Protein AF-A0A9C9Q2V9-F1 (afdb_monomer)

Radius of gyration: 27.36 Å; Cα contacts (8 Å, |Δi|>4): 167; chains: 1; bounding box: 51×32×77 Å

Structure (mmCIF, N/CA/C/O backbone):
data_AF-A0A9C9Q2V9-F1
#
_entry.id   AF-A0A9C9Q2V9-F1
#
loop_
_atom_site.group_PDB
_atom_site.id
_atom_site.type_symbol
_atom_site.label_atom_id
_atom_site.label_alt_id
_atom_site.label_comp_id
_atom_site.label_asym_id
_atom_site.label_entity_id
_atom_site.label_seq_id
_atom_site.pdbx_PDB_ins_code
_atom_site.Cartn_x
_atom_site.Cartn_y
_atom_site.Cartn_z
_atom_site.occupancy
_atom_site.B_iso_or_equiv
_atom_site.auth_seq_id
_atom_site.auth_comp_id
_atom_site.auth_asym_id
_atom_site.auth_atom_id
_atom_site.pdbx_PDB_model_num
ATOM 1 N N . MET A 1 1 ? -14.008 -2.425 -26.536 1.00 43.47 1 MET A N 1
ATOM 2 C CA . MET A 1 1 ? -13.220 -3.649 -26.794 1.00 43.47 1 MET A CA 1
ATOM 3 C C 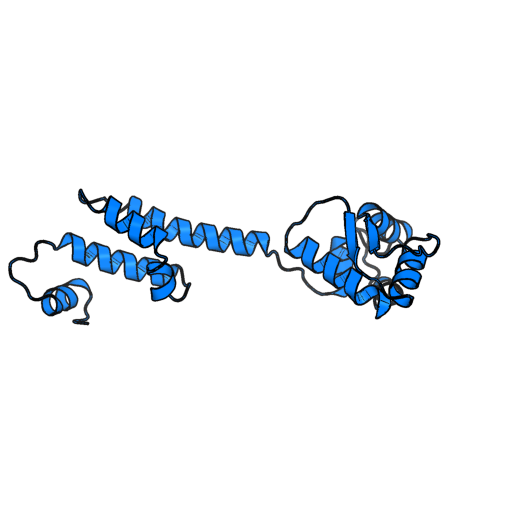. MET A 1 1 ? -12.221 -3.802 -25.661 1.00 43.47 1 MET A C 1
ATOM 5 O O . MET A 1 1 ? -11.321 -2.981 -25.556 1.00 43.47 1 MET A O 1
ATOM 9 N N . THR A 1 2 ? -12.421 -4.764 -24.763 1.00 52.59 2 THR A N 1
ATOM 10 C CA . THR A 1 2 ? -11.506 -5.013 -23.638 1.00 52.59 2 THR A CA 1
ATOM 11 C C . THR A 1 2 ? -10.251 -5.684 -24.186 1.00 52.59 2 THR A C 1
ATOM 13 O O . THR A 1 2 ? -10.340 -6.775 -24.745 1.00 52.59 2 THR A O 1
ATOM 16 N N . ARG A 1 3 ? -9.096 -5.016 -24.109 1.00 67.00 3 ARG A N 1
ATOM 17 C CA . ARG A 1 3 ? -7.819 -5.583 -24.570 1.00 67.00 3 ARG A CA 1
ATOM 18 C C . ARG A 1 3 ? -7.512 -6.833 -23.732 1.00 67.00 3 ARG A C 1
ATOM 20 O O . ARG A 1 3 ? -7.553 -6.765 -22.507 1.00 67.00 3 ARG A O 1
ATOM 27 N N . ALA A 1 4 ? -7.260 -7.973 -24.374 1.00 79.88 4 ALA A N 1
ATOM 28 C CA . ALA A 1 4 ? -6.899 -9.202 -23.669 1.00 79.88 4 ALA A CA 1
ATOM 29 C C . ALA A 1 4 ? -5.478 -9.091 -23.084 1.00 79.88 4 ALA A C 1
ATOM 31 O O . ALA A 1 4 ? -4.630 -8.399 -23.643 1.00 79.88 4 ALA A O 1
ATOM 32 N N . ILE A 1 5 ? -5.224 -9.754 -21.953 1.00 88.62 5 ILE A N 1
ATOM 33 C CA . ILE A 1 5 ? -3.915 -9.751 -21.283 1.00 88.62 5 ILE A CA 1
ATOM 34 C C . ILE A 1 5 ? -3.042 -10.865 -21.875 1.00 88.62 5 ILE A C 1
ATOM 36 O O . ILE A 1 5 ? -3.409 -12.038 -21.801 1.00 88.62 5 ILE A O 1
ATOM 40 N N . ASP A 1 6 ? -1.858 -10.525 -22.390 1.00 91.19 6 ASP A N 1
ATOM 41 C CA . ASP A 1 6 ? -0.847 -11.498 -22.827 1.00 91.19 6 ASP A CA 1
ATOM 42 C C . ASP A 1 6 ? 0.113 -11.823 -21.670 1.00 91.19 6 ASP A C 1
ATOM 44 O O . ASP A 1 6 ? 1.228 -11.299 -21.552 1.00 91.19 6 ASP A O 1
ATOM 48 N N . HIS A 1 7 ? -0.347 -12.698 -20.770 1.00 90.00 7 HIS A N 1
ATOM 49 C CA . HIS A 1 7 ? 0.398 -13.071 -19.562 1.00 90.00 7 HIS A CA 1
ATOM 50 C C . HIS A 1 7 ? 1.756 -13.710 -19.857 1.00 90.00 7 HIS A C 1
ATOM 52 O O . HIS A 1 7 ? 2.741 -13.426 -19.170 1.00 90.00 7 HIS A O 1
ATOM 58 N N . ALA A 1 8 ? 1.833 -14.552 -20.889 1.00 91.31 8 ALA A N 1
ATOM 59 C CA . ALA A 1 8 ? 3.061 -15.251 -21.250 1.00 91.31 8 ALA A CA 1
ATOM 60 C C . ALA A 1 8 ? 4.141 -14.260 -21.704 1.00 91.31 8 ALA A C 1
ATOM 62 O O . ALA A 1 8 ? 5.302 -14.346 -21.285 1.00 91.31 8 ALA A O 1
ATOM 63 N N . ARG A 1 9 ? 3.762 -13.271 -22.521 1.00 91.62 9 ARG A N 1
ATOM 64 C CA . ARG A 1 9 ? 4.685 -12.234 -22.980 1.00 91.62 9 ARG A CA 1
ATOM 65 C C . ARG A 1 9 ? 5.047 -11.253 -21.871 1.00 91.62 9 ARG A C 1
ATOM 67 O O . ARG A 1 9 ? 6.220 -10.882 -21.785 1.00 91.62 9 ARG A O 1
ATOM 74 N N . LEU A 1 10 ? 4.103 -10.902 -20.992 1.00 92.56 10 LEU A N 1
ATOM 75 C CA . LEU A 1 10 ? 4.384 -10.131 -19.777 1.00 92.56 10 LEU A CA 1
ATOM 76 C C . LEU A 1 10 ? 5.446 -10.822 -18.923 1.00 92.56 10 LEU A C 1
ATOM 78 O O . LEU A 1 10 ? 6.462 -10.204 -18.608 1.00 92.56 10 LEU A O 1
ATOM 82 N N . LYS A 1 11 ? 5.273 -12.113 -18.616 1.00 91.81 11 LYS A N 1
ATOM 83 C CA . LYS A 1 11 ? 6.274 -12.884 -17.868 1.00 91.81 11 LYS A CA 1
ATOM 84 C C . LYS A 1 11 ? 7.621 -12.885 -18.579 1.00 91.81 11 LYS A C 1
ATOM 86 O O . LYS A 1 11 ? 8.624 -12.522 -17.984 1.00 91.81 11 LYS A O 1
ATOM 91 N N . ARG A 1 12 ? 7.672 -13.168 -19.880 1.00 91.75 12 ARG A N 1
ATOM 92 C CA . ARG A 1 12 ? 8.945 -13.181 -20.623 1.00 91.75 12 ARG A CA 1
ATOM 93 C C . ARG A 1 12 ? 9.710 -11.847 -20.565 1.00 91.75 12 ARG A C 1
ATOM 95 O O . ARG A 1 12 ? 10.942 -11.836 -20.585 1.00 91.75 12 ARG A O 1
ATOM 102 N N . ILE A 1 13 ? 8.999 -10.719 -20.529 1.00 90.62 13 ILE A N 1
ATOM 103 C CA . ILE A 1 13 ? 9.608 -9.383 -20.481 1.00 90.62 13 ILE A CA 1
ATOM 104 C C . ILE A 1 13 ? 10.010 -9.012 -19.049 1.00 90.62 13 ILE A C 1
ATOM 106 O O . ILE A 1 13 ? 11.144 -8.573 -18.840 1.00 90.62 13 ILE A O 1
ATOM 110 N N . PHE A 1 14 ? 9.096 -9.191 -18.093 1.00 90.56 14 PHE A N 1
ATOM 111 C CA . PHE A 1 14 ? 9.181 -8.638 -16.741 1.00 90.56 14 PHE A CA 1
ATOM 112 C C . PHE A 1 14 ? 9.649 -9.634 -15.671 1.00 90.56 14 PHE A C 1
ATOM 114 O O . PHE A 1 14 ? 10.146 -9.198 -14.632 1.00 90.56 14 PHE A O 1
ATOM 121 N N . ASP A 1 15 ? 9.554 -10.944 -15.908 1.00 87.75 15 ASP A N 1
ATOM 122 C CA . ASP A 1 15 ? 9.979 -12.008 -14.983 1.00 87.75 15 ASP A CA 1
ATOM 123 C C . ASP A 1 15 ? 11.493 -12.248 -15.066 1.00 87.75 15 ASP A C 1
ATOM 125 O O . ASP A 1 15 ? 11.999 -13.331 -15.355 1.00 87.75 15 ASP A O 1
ATOM 129 N N . LYS A 1 16 ? 12.242 -11.160 -14.877 1.00 92.31 16 LYS A N 1
ATOM 130 C CA . LYS A 1 16 ? 13.702 -11.137 -14.841 1.00 92.31 16 LYS A CA 1
ATOM 131 C C . LYS A 1 16 ? 14.140 -10.660 -13.460 1.00 92.31 16 LYS A C 1
ATOM 133 O O . LYS A 1 16 ? 13.599 -9.656 -12.985 1.00 92.31 16 LYS A O 1
ATOM 138 N N . PRO A 1 17 ? 15.173 -11.262 -12.843 1.00 92.06 17 PRO A N 1
ATOM 139 C CA . PRO A 1 17 ? 15.686 -10.807 -11.547 1.00 92.06 17 PRO A CA 1
ATOM 140 C C . PRO A 1 17 ? 16.030 -9.309 -11.534 1.00 92.06 17 PRO A C 1
ATOM 142 O O . PRO A 1 17 ? 15.690 -8.593 -10.596 1.00 92.06 17 PRO A O 1
ATOM 145 N N . ALA A 1 18 ? 16.591 -8.808 -12.639 1.00 93.94 18 ALA A N 1
ATOM 146 C CA . ALA A 1 18 ? 16.940 -7.401 -12.834 1.00 93.94 18 ALA A CA 1
ATOM 147 C C . ALA A 1 18 ? 15.737 -6.428 -12.865 1.00 93.94 18 ALA A C 1
ATOM 149 O O . ALA A 1 18 ? 15.927 -5.221 -12.750 1.00 93.94 18 ALA A O 1
ATOM 150 N N . LEU A 1 19 ? 14.501 -6.915 -13.017 1.00 94.75 19 LEU A N 1
ATOM 151 C CA . LEU A 1 19 ? 13.277 -6.100 -12.974 1.00 94.75 19 LEU A CA 1
ATOM 152 C C . LEU A 1 19 ? 12.454 -6.335 -11.701 1.00 94.75 19 LEU A C 1
ATOM 154 O O . LEU A 1 19 ? 11.461 -5.641 -11.472 1.00 94.75 19 LEU A O 1
ATOM 158 N N . ALA A 1 20 ? 12.878 -7.251 -10.825 1.00 93.69 20 ALA A N 1
ATOM 159 C CA . ALA A 1 20 ? 12.122 -7.613 -9.632 1.00 93.69 20 ALA A CA 1
ATOM 160 C C . ALA A 1 20 ? 11.867 -6.405 -8.716 1.00 93.69 20 ALA A C 1
ATOM 162 O O . ALA A 1 20 ? 10.721 -6.165 -8.335 1.00 93.69 20 ALA A O 1
ATOM 163 N N . ARG A 1 21 ? 12.898 -5.589 -8.441 1.00 94.75 21 ARG A N 1
ATOM 164 C CA . ARG A 1 21 ? 12.772 -4.368 -7.618 1.00 94.75 21 ARG A CA 1
ATOM 165 C C . ARG A 1 21 ? 11.876 -3.307 -8.249 1.00 94.75 21 ARG A C 1
ATOM 167 O O . ARG A 1 21 ? 11.196 -2.590 -7.515 1.00 94.75 21 ARG A O 1
ATOM 174 N N . LEU A 1 22 ? 11.862 -3.204 -9.578 1.00 94.25 22 LEU A N 1
ATOM 175 C CA . LEU A 1 22 ? 10.955 -2.308 -10.297 1.00 94.25 22 LEU A CA 1
ATOM 176 C C . LEU A 1 22 ? 9.503 -2.742 -10.071 1.00 94.25 22 LEU A C 1
ATOM 178 O O . LEU A 1 22 ? 8.684 -1.923 -9.662 1.00 94.25 22 LEU A O 1
ATOM 182 N N . LEU A 1 23 ? 9.207 -4.033 -10.241 1.00 94.44 23 LEU A N 1
ATOM 183 C CA . LEU A 1 23 ? 7.869 -4.578 -10.005 1.00 94.44 23 LEU A CA 1
ATOM 184 C C . LEU A 1 23 ? 7.437 -4.436 -8.540 1.00 94.44 23 LEU A C 1
ATOM 186 O O . LEU A 1 23 ? 6.311 -4.031 -8.283 1.00 94.44 23 LEU A O 1
ATOM 190 N N . THR A 1 24 ? 8.324 -4.695 -7.575 1.00 93.12 24 THR A N 1
ATOM 191 C CA . THR A 1 24 ? 8.021 -4.504 -6.144 1.00 93.12 24 THR A CA 1
ATOM 192 C C . THR A 1 24 ? 7.697 -3.045 -5.822 1.00 93.12 24 THR A C 1
ATOM 194 O O . THR A 1 24 ? 6.776 -2.768 -5.053 1.00 93.12 24 THR A O 1
ATOM 197 N N . ARG A 1 25 ? 8.424 -2.091 -6.420 1.00 93.62 25 ARG A N 1
ATOM 198 C CA . ARG A 1 25 ? 8.153 -0.654 -6.266 1.00 93.62 25 ARG A CA 1
ATOM 199 C C . ARG A 1 25 ? 6.802 -0.273 -6.866 1.00 93.62 25 ARG A C 1
ATOM 201 O O . ARG A 1 25 ? 6.074 0.470 -6.218 1.00 93.62 25 ARG A O 1
ATOM 208 N N . LEU A 1 26 ? 6.466 -0.784 -8.053 1.00 93.25 26 LEU A N 1
ATOM 209 C CA . LEU A 1 26 ? 5.163 -0.559 -8.690 1.00 93.25 26 LEU A CA 1
ATOM 210 C C . LEU A 1 26 ? 4.018 -1.144 -7.862 1.00 93.25 26 LEU A C 1
ATOM 212 O O . LEU A 1 26 ? 3.058 -0.436 -7.586 1.00 93.25 26 LEU A O 1
ATOM 216 N N . GLN A 1 27 ? 4.153 -2.389 -7.400 1.00 92.06 27 GLN A N 1
ATOM 217 C CA . GLN A 1 27 ? 3.195 -3.021 -6.495 1.00 92.06 27 GLN A CA 1
ATOM 218 C C . GLN A 1 27 ? 2.976 -2.16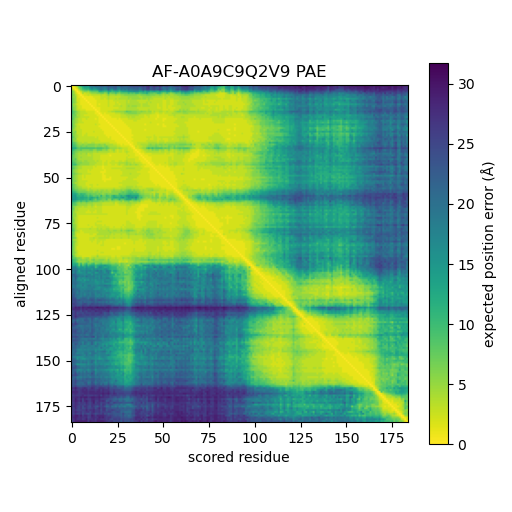0 -5.249 1.00 92.06 27 GLN A C 1
ATOM 220 O O . GLN A 1 27 ? 1.864 -1.713 -5.005 1.00 92.06 27 GLN A O 1
ATOM 225 N N . THR A 1 28 ? 4.048 -1.833 -4.521 1.00 90.56 28 THR A N 1
ATOM 226 C CA . THR A 1 28 ? 3.965 -1.011 -3.301 1.00 90.56 28 THR A CA 1
ATOM 227 C C . THR A 1 28 ? 3.307 0.341 -3.574 1.00 90.56 28 THR A C 1
ATOM 229 O O . THR A 1 28 ? 2.582 0.875 -2.739 1.00 90.56 28 THR A O 1
ATOM 232 N N . ARG A 1 29 ? 3.584 0.929 -4.739 1.00 91.12 29 ARG A N 1
ATOM 233 C CA . ARG A 1 29 ? 3.027 2.211 -5.154 1.00 91.12 29 ARG A CA 1
ATOM 234 C C . ARG A 1 29 ? 1.515 2.119 -5.362 1.00 91.12 29 ARG A C 1
ATOM 236 O O . ARG A 1 29 ? 0.802 2.952 -4.810 1.00 91.12 29 ARG A O 1
ATOM 243 N N . PHE A 1 30 ? 1.046 1.123 -6.112 1.00 89.69 30 PHE A N 1
ATOM 244 C CA . PHE A 1 30 ? -0.382 0.900 -6.335 1.00 89.69 30 PHE A CA 1
ATOM 245 C C . PHE A 1 30 ? -1.107 0.518 -5.047 1.00 89.69 30 PHE A C 1
ATOM 247 O O . PHE A 1 30 ? -2.183 1.041 -4.779 1.00 89.69 30 PHE A O 1
ATOM 254 N N . GLU A 1 31 ? -0.494 -0.332 -4.222 1.00 88.25 31 GLU A N 1
ATOM 255 C CA . GLU A 1 31 ? -1.073 -0.750 -2.947 1.00 88.25 31 GLU A CA 1
ATOM 256 C C . GLU A 1 31 ? -1.255 0.425 -1.981 1.00 88.25 31 GLU A C 1
ATOM 258 O O . GLU A 1 31 ? -2.228 0.482 -1.233 1.00 88.25 31 GLU A O 1
ATOM 263 N N . ARG A 1 32 ? -0.335 1.395 -2.016 1.00 85.62 32 ARG A N 1
ATOM 264 C CA . ARG A 1 32 ? -0.389 2.617 -1.201 1.00 85.62 32 ARG A CA 1
ATOM 265 C C . ARG A 1 32 ? -1.195 3.759 -1.829 1.00 85.62 32 ARG A C 1
ATOM 267 O O . ARG A 1 32 ? -1.273 4.808 -1.199 1.00 85.62 32 ARG A O 1
ATOM 274 N N . GLY A 1 33 ? -1.732 3.597 -3.040 1.00 84.88 33 GLY A N 1
ATOM 275 C CA . GLY A 1 33 ? -2.443 4.668 -3.751 1.00 84.88 33 GLY A CA 1
ATOM 276 C C . GLY A 1 33 ? -1.570 5.895 -4.041 1.00 84.88 33 GLY A C 1
ATOM 277 O O . GLY A 1 33 ? -2.018 7.028 -3.916 1.00 84.88 33 GLY A O 1
ATOM 278 N N . ILE A 1 34 ? -0.281 5.698 -4.335 1.00 85.56 34 ILE A N 1
ATOM 279 C CA . ILE A 1 34 ? 0.616 6.812 -4.665 1.00 85.56 34 ILE A CA 1
ATOM 280 C C . ILE A 1 34 ? 0.425 7.168 -6.143 1.00 85.56 34 ILE A C 1
ATOM 282 O O . ILE A 1 34 ? 0.769 6.357 -7.000 1.00 85.56 34 ILE A O 1
ATOM 286 N N . ASP A 1 35 ? 0.014 8.407 -6.431 1.00 83.19 35 ASP A N 1
ATOM 287 C CA . ASP A 1 35 ? -0.333 8.864 -7.792 1.00 83.19 35 ASP A CA 1
ATOM 288 C C . ASP A 1 35 ? 0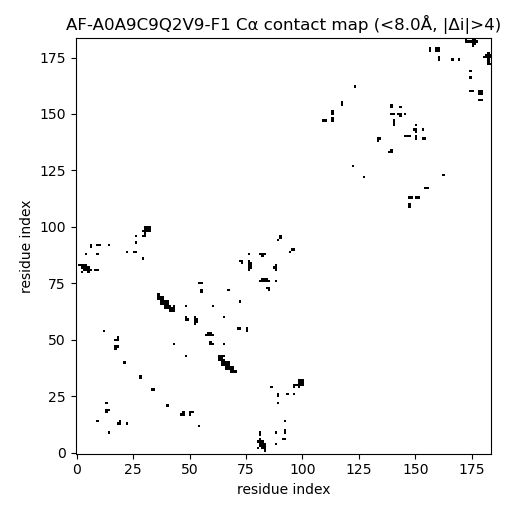.720 9.762 -8.478 1.00 83.19 35 ASP A C 1
ATOM 290 O O . ASP A 1 35 ? 0.539 10.215 -9.602 1.00 83.19 35 ASP A O 1
ATOM 294 N N . GLY A 1 36 ? 1.903 9.970 -7.884 1.00 88.75 36 GLY A N 1
ATOM 295 C CA . GLY A 1 36 ? 2.937 10.841 -8.480 1.00 88.75 36 GLY A CA 1
ATOM 296 C C . GLY A 1 36 ? 3.488 10.345 -9.838 1.00 88.75 36 GLY A C 1
ATOM 297 O O . GLY A 1 36 ? 3.777 9.165 -9.962 1.00 88.75 36 GLY A O 1
ATOM 298 N N . PRO A 1 37 ? 3.771 11.188 -10.842 1.00 92.19 37 PRO A N 1
ATOM 299 C CA . PRO A 1 37 ? 3.995 10.768 -12.243 1.00 92.19 37 PRO A CA 1
ATOM 300 C C . PRO A 1 37 ? 5.252 9.913 -12.502 1.00 92.19 37 PRO A C 1
ATOM 302 O O . PRO A 1 37 ? 5.472 9.415 -13.605 1.00 92.19 37 PRO A O 1
ATOM 305 N N . SER A 1 38 ? 6.124 9.754 -11.508 1.00 93.75 38 SER A N 1
ATOM 306 C CA . SER A 1 38 ? 7.373 9.003 -11.623 1.00 93.75 38 SER A CA 1
ATOM 307 C C . SER A 1 38 ? 7.826 8.488 -10.263 1.00 93.75 38 SER A C 1
ATOM 309 O O . SER A 1 38 ? 7.431 9.031 -9.230 1.00 93.75 38 SER A O 1
ATOM 311 N N . PHE A 1 39 ? 8.722 7.508 -10.256 1.00 93.75 39 PHE A N 1
ATOM 312 C CA . PHE A 1 39 ? 9.446 7.093 -9.058 1.00 93.75 39 PHE A CA 1
ATOM 313 C C . PHE A 1 39 ? 10.934 6.923 -9.354 1.00 93.75 39 PHE A C 1
ATOM 315 O O . PHE A 1 39 ? 11.354 6.757 -10.499 1.00 93.75 39 PHE A O 1
ATOM 322 N N . THR A 1 40 ? 11.740 6.969 -8.298 1.00 93.75 40 THR A N 1
ATOM 323 C CA . THR A 1 40 ? 13.193 6.835 -8.397 1.00 93.7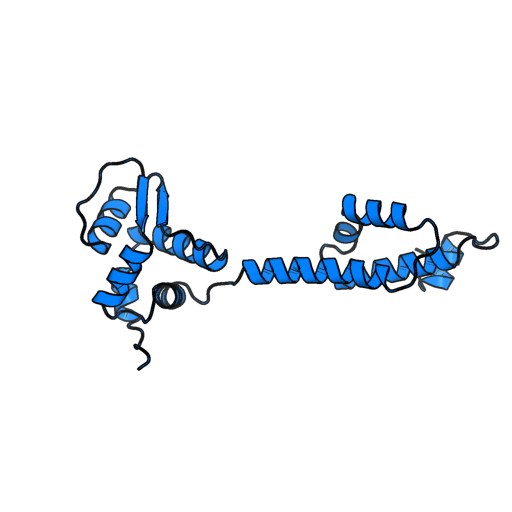5 40 THR A CA 1
ATOM 324 C C . THR A 1 40 ? 13.635 5.497 -7.824 1.00 93.75 40 THR A C 1
ATOM 326 O O . THR A 1 40 ? 13.264 5.135 -6.704 1.00 93.75 40 THR A O 1
ATOM 329 N N . LEU A 1 41 ? 14.463 4.778 -8.579 1.00 94.31 41 LEU A N 1
ATOM 330 C CA . LEU A 1 41 ? 15.185 3.599 -8.125 1.00 94.31 41 LEU A CA 1
ATOM 331 C C . LEU A 1 41 ? 16.605 4.016 -7.694 1.00 94.31 41 LEU A C 1
ATOM 333 O O . LEU A 1 41 ? 17.424 4.368 -8.550 1.00 94.31 41 LEU A O 1
ATOM 337 N N . PRO A 1 42 ? 16.909 4.034 -6.383 1.00 93.31 42 PRO A N 1
ATOM 338 C CA . PRO A 1 42 ? 18.233 4.392 -5.890 1.00 93.31 42 PRO A CA 1
ATOM 339 C C . PRO A 1 42 ? 19.213 3.222 -6.037 1.00 93.31 42 PRO A C 1
ATOM 341 O O . PRO A 1 42 ? 18.836 2.062 -5.842 1.00 93.31 42 PRO A O 1
ATOM 344 N N . HIS A 1 43 ? 20.471 3.554 -6.339 1.00 92.19 43 HIS A N 1
ATOM 345 C CA . HIS A 1 43 ? 21.599 2.624 -6.443 1.00 92.19 43 HIS A CA 1
ATOM 346 C C . HIS A 1 43 ? 21.291 1.366 -7.274 1.00 92.19 43 HIS A C 1
ATOM 348 O O . HIS A 1 43 ? 21.394 0.253 -6.753 1.00 92.19 43 HIS A O 1
ATOM 354 N N . PRO A 1 44 ? 20.860 1.504 -8.543 1.00 92.62 44 PRO A N 1
ATOM 355 C CA . PRO A 1 44 ? 20.568 0.335 -9.345 1.00 92.62 44 PRO A CA 1
ATOM 356 C C . PRO A 1 44 ? 21.850 -0.377 -9.775 1.00 92.62 44 PRO A C 1
ATOM 358 O O . PRO A 1 44 ? 22.836 0.278 -10.152 1.00 92.62 44 PRO A O 1
ATOM 361 N N . THR A 1 45 ? 21.813 -1.710 -9.741 1.00 93.50 45 THR A N 1
ATOM 362 C CA . THR A 1 45 ? 22.898 -2.570 -10.232 1.00 93.50 45 THR A CA 1
ATOM 363 C C . THR A 1 45 ? 23.076 -2.385 -11.740 1.00 93.50 45 THR A C 1
ATOM 365 O O . THR A 1 45 ? 22.205 -1.844 -12.427 1.00 93.50 45 THR A O 1
ATOM 368 N N . LEU A 1 46 ? 24.212 -2.820 -12.291 1.00 92.75 46 LEU A N 1
ATOM 369 C CA . LEU A 1 46 ? 24.440 -2.722 -13.734 1.00 92.75 46 LEU A CA 1
ATOM 370 C C . LEU A 1 46 ? 23.381 -3.499 -14.535 1.00 92.75 46 LEU A C 1
ATOM 372 O O . LEU A 1 46 ? 22.916 -3.012 -15.566 1.00 92.75 46 LEU A O 1
ATOM 376 N N . ASP A 1 47 ? 22.960 -4.661 -14.038 1.00 93.94 47 ASP A N 1
ATOM 377 C CA . ASP A 1 47 ? 21.954 -5.496 -14.695 1.00 93.94 47 ASP A CA 1
ATOM 378 C C . ASP A 1 47 ? 20.561 -4.872 -14.630 1.00 93.94 47 ASP A C 1
ATOM 380 O O . ASP A 1 47 ? 19.859 -4.841 -15.641 1.00 93.94 47 ASP A O 1
ATOM 384 N N . GLU A 1 48 ? 20.184 -4.288 -13.488 1.00 94.00 48 GLU A N 1
ATOM 385 C CA . GLU A 1 48 ? 18.946 -3.509 -13.362 1.00 94.00 48 GLU A CA 1
ATOM 386 C C . GLU A 1 48 ? 18.937 -2.339 -14.347 1.00 94.00 48 GLU A C 1
ATOM 388 O O . GLU A 1 48 ? 17.952 -2.127 -15.051 1.00 94.00 48 GLU A O 1
ATOM 393 N N . ARG A 1 49 ? 20.051 -1.603 -14.463 1.00 93.38 49 ARG A N 1
ATOM 394 C CA . ARG A 1 49 ? 20.169 -0.494 -15.423 1.00 93.38 49 ARG A CA 1
ATOM 395 C C . ARG A 1 49 ? 19.978 -0.962 -16.851 1.00 93.38 49 ARG A C 1
ATOM 397 O O . ARG A 1 49 ? 19.212 -0.344 -17.581 1.00 93.38 49 ARG A O 1
ATOM 404 N N . LYS A 1 50 ? 20.672 -2.029 -17.250 1.00 93.81 50 LYS A N 1
ATOM 405 C CA . LYS A 1 50 ? 20.572 -2.594 -18.601 1.00 93.81 50 LYS A CA 1
ATOM 406 C C . LYS A 1 50 ? 19.155 -3.069 -18.894 1.00 93.81 50 LYS A C 1
ATOM 408 O O . LYS A 1 50 ? 18.622 -2.755 -19.955 1.00 93.81 50 LYS A O 1
ATOM 413 N N . ALA A 1 51 ? 18.527 -3.763 -17.947 1.00 94.94 51 ALA A N 1
ATOM 414 C CA . ALA A 1 51 ? 17.164 -4.251 -18.098 1.00 94.94 51 ALA A CA 1
ATOM 415 C C . ALA A 1 51 ? 16.149 -3.104 -18.205 1.00 94.94 51 ALA A C 1
ATOM 417 O O . ALA A 1 51 ? 15.303 -3.136 -19.092 1.00 94.94 51 ALA A O 1
ATOM 418 N N . ILE A 1 52 ? 16.259 -2.072 -17.362 1.00 94.69 52 ILE A N 1
ATOM 419 C CA . ILE A 1 52 ? 15.370 -0.899 -17.397 1.00 94.69 52 ILE A CA 1
ATOM 420 C C . ILE A 1 52 ? 15.588 -0.088 -18.678 1.00 94.69 52 ILE A C 1
ATOM 422 O O . ILE A 1 52 ? 14.625 0.294 -19.334 1.00 94.69 52 ILE A O 1
ATOM 426 N N . ALA A 1 53 ? 16.838 0.148 -19.074 1.00 93.56 53 ALA A N 1
ATOM 427 C CA . ALA A 1 53 ? 17.170 0.854 -20.309 1.00 93.56 53 ALA A CA 1
ATOM 428 C C . ALA A 1 53 ? 16.616 0.118 -21.541 1.00 93.56 53 ALA A C 1
ATOM 430 O O . ALA A 1 53 ? 15.950 0.724 -22.377 1.00 93.56 53 ALA A O 1
ATOM 431 N N . SER A 1 54 ? 16.803 -1.206 -21.598 1.00 93.44 54 SER A N 1
ATOM 432 C CA . SER A 1 54 ? 16.249 -2.061 -22.652 1.00 93.44 54 SER A CA 1
ATOM 433 C C . SER A 1 54 ? 14.720 -2.060 -22.657 1.00 93.44 54 SER A C 1
ATOM 435 O O . SER A 1 54 ? 14.130 -1.970 -23.730 1.00 93.44 54 SER A O 1
ATOM 437 N N . LEU A 1 55 ? 14.082 -2.113 -21.483 1.00 93.56 55 LEU A N 1
ATOM 438 C CA . LEU A 1 55 ? 12.626 -2.064 -21.347 1.00 93.56 55 LEU A CA 1
ATOM 439 C C . LEU A 1 55 ? 12.054 -0.749 -21.890 1.00 93.56 55 LEU A C 1
ATOM 441 O O . LEU A 1 55 ? 11.067 -0.763 -22.615 1.00 93.56 55 LEU A O 1
ATOM 445 N N . LEU A 1 56 ? 12.686 0.379 -21.556 1.00 92.69 56 LEU A N 1
ATOM 446 C CA 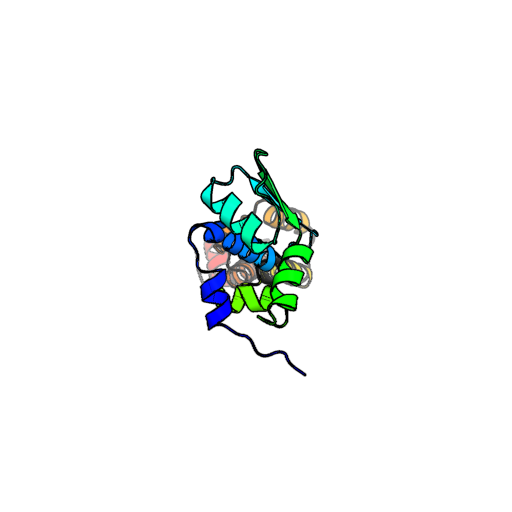. LEU A 1 56 ? 12.234 1.712 -21.958 1.00 92.69 56 LEU A CA 1
ATOM 447 C C . LEU A 1 56 ? 12.691 2.114 -23.372 1.00 92.69 56 LEU A C 1
ATOM 449 O O . LEU A 1 56 ? 12.294 3.171 -23.857 1.00 92.69 56 LEU A O 1
ATOM 453 N N . GLY A 1 57 ? 13.532 1.308 -24.029 1.00 91.62 57 GLY A N 1
ATOM 454 C CA . GLY A 1 57 ? 14.134 1.648 -25.322 1.00 91.62 57 GLY A CA 1
ATOM 455 C C . GLY A 1 57 ? 15.073 2.858 -25.249 1.00 91.62 57 GLY A C 1
ATOM 456 O O . GLY A 1 57 ? 15.114 3.663 -26.175 1.00 91.62 57 GLY A O 1
ATOM 457 N N . ARG A 1 58 ? 15.791 3.023 -24.132 1.00 90.44 58 ARG A N 1
ATOM 458 C CA . ARG A 1 58 ? 16.684 4.160 -23.852 1.00 90.44 58 ARG A CA 1
ATOM 459 C C . ARG A 1 58 ? 18.136 3.700 -23.678 1.00 90.44 58 ARG A C 1
ATOM 461 O O . ARG A 1 58 ? 18.365 2.546 -23.321 1.00 90.44 58 ARG A O 1
ATOM 468 N N . PRO A 1 59 ? 19.132 4.581 -23.882 1.00 87.00 59 PRO A N 1
ATOM 469 C CA . PRO A 1 59 ? 20.522 4.260 -23.573 1.00 87.00 59 PRO A CA 1
ATOM 470 C C . PRO A 1 59 ? 20.729 4.030 -22.068 1.00 87.00 59 PRO A C 1
ATOM 472 O O . PRO A 1 59 ? 20.059 4.629 -21.222 1.00 87.00 59 PRO A O 1
ATOM 475 N N . THR A 1 60 ? 21.683 3.166 -21.716 1.00 87.00 60 THR A N 1
ATOM 476 C CA . THR A 1 60 ? 22.034 2.881 -20.318 1.00 87.00 60 THR A CA 1
ATOM 477 C C . THR A 1 60 ? 22.696 4.092 -19.663 1.00 87.00 60 THR A C 1
ATOM 479 O O . THR A 1 60 ? 23.818 4.451 -20.014 1.00 87.00 60 THR A O 1
ATOM 482 N N . GLY A 1 61 ? 22.026 4.707 -18.688 1.00 81.88 61 GLY A N 1
ATOM 483 C CA . GLY A 1 61 ? 22.577 5.830 -17.924 1.00 81.88 61 GLY A CA 1
ATOM 484 C C . GLY A 1 61 ? 23.558 5.414 -16.817 1.00 81.88 61 GLY A C 1
ATOM 485 O O . GLY A 1 61 ? 23.434 4.339 -16.221 1.00 81.88 61 GLY A O 1
ATOM 486 N N . SER A 1 62 ? 24.491 6.310 -16.478 1.00 81.75 62 SER A N 1
ATOM 487 C CA . SER A 1 62 ? 25.544 6.106 -15.463 1.00 81.75 62 SER A CA 1
ATOM 488 C C . SER A 1 62 ? 25.266 6.749 -14.090 1.00 81.75 62 SER A C 1
ATOM 490 O O . SER A 1 62 ? 26.030 6.544 -13.151 1.00 81.75 62 SER A O 1
ATOM 492 N N . GLY A 1 63 ? 24.175 7.510 -13.927 1.00 84.44 63 GLY A N 1
ATOM 493 C CA . GLY A 1 63 ? 23.877 8.251 -12.686 1.00 84.44 63 GLY A CA 1
ATOM 494 C C . GLY A 1 63 ? 23.553 7.359 -11.478 1.00 84.44 63 GLY A C 1
ATOM 495 O O . GLY A 1 63 ? 23.092 6.242 -11.647 1.00 84.44 63 GLY A O 1
ATOM 496 N N . ARG A 1 64 ? 23.732 7.822 -10.232 1.00 88.38 64 ARG A N 1
ATOM 497 C CA . ARG A 1 64 ? 23.543 6.997 -9.005 1.00 88.38 64 ARG A CA 1
ATOM 498 C C . ARG A 1 64 ? 22.108 6.501 -8.755 1.00 88.38 64 ARG A C 1
ATOM 500 O O . ARG A 1 64 ? 21.898 5.614 -7.930 1.00 88.38 64 ARG A O 1
ATOM 507 N N . SER A 1 65 ? 21.131 7.033 -9.476 1.00 90.56 65 SER A N 1
ATOM 508 C CA . SER A 1 65 ? 19.730 6.621 -9.444 1.00 90.56 65 SER A CA 1
ATOM 509 C C . SER A 1 65 ? 19.137 6.633 -10.852 1.00 90.56 65 SER A C 1
ATOM 511 O O . SER A 1 65 ? 19.677 7.271 -11.757 1.00 90.56 65 SER A O 1
ATOM 513 N N . ILE A 1 66 ? 18.027 5.917 -11.039 1.00 92.62 66 ILE A N 1
ATOM 514 C CA . ILE A 1 66 ? 17.211 6.003 -12.255 1.00 92.62 66 ILE A CA 1
ATOM 515 C C . ILE A 1 66 ? 15.841 6.549 -11.867 1.00 92.62 66 ILE A C 1
ATOM 517 O O . ILE A 1 66 ? 15.167 5.976 -11.013 1.00 92.62 66 ILE A O 1
ATOM 521 N N . ARG A 1 67 ? 15.420 7.640 -12.509 1.00 93.38 67 ARG A N 1
ATOM 522 C CA . ARG A 1 67 ? 14.035 8.115 -12.463 1.00 93.38 67 ARG A CA 1
ATOM 523 C C . ARG A 1 67 ? 13.247 7.450 -13.587 1.00 93.38 67 ARG A C 1
ATOM 525 O O . ARG A 1 67 ? 13.691 7.463 -14.730 1.00 93.38 67 ARG A O 1
ATOM 532 N N . ILE A 1 68 ? 12.100 6.874 -13.252 1.00 94.81 68 ILE A N 1
ATOM 533 C CA . ILE A 1 68 ? 11.230 6.141 -14.175 1.00 94.81 68 ILE A CA 1
ATOM 534 C C . ILE A 1 68 ? 9.871 6.832 -14.154 1.00 94.81 68 ILE A C 1
ATOM 536 O O . ILE A 1 68 ? 9.262 6.941 -13.085 1.00 94.81 68 ILE A O 1
ATOM 540 N N . ALA A 1 69 ? 9.417 7.337 -15.302 1.00 95.00 69 ALA A N 1
ATOM 541 C CA . ALA A 1 69 ? 8.067 7.874 -15.424 1.00 95.00 69 ALA A CA 1
ATOM 542 C C . ALA A 1 69 ? 7.061 6.728 -15.565 1.00 95.00 69 ALA A C 1
ATOM 544 O O . ALA A 1 69 ? 7.356 5.705 -16.182 1.00 95.00 69 ALA A O 1
ATOM 545 N N . ILE A 1 70 ? 5.878 6.901 -14.977 1.00 95.38 70 ILE A N 1
ATOM 546 C CA . ILE A 1 70 ? 4.792 5.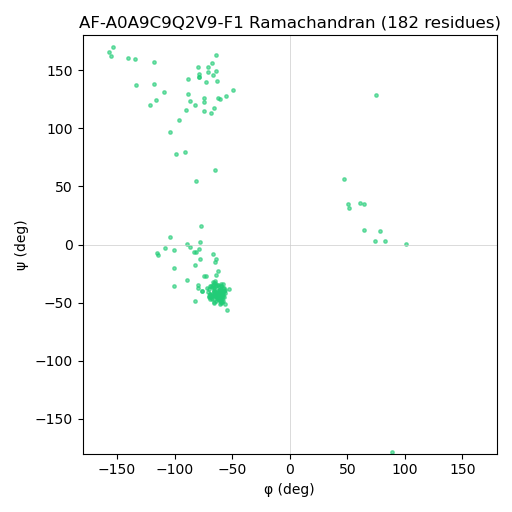922 -15.099 1.00 95.38 70 ILE A CA 1
ATOM 547 C C . ILE A 1 70 ? 4.324 5.839 -16.553 1.00 95.38 70 ILE A C 1
ATOM 549 O O . ILE A 1 70 ? 4.191 4.737 -17.076 1.00 95.38 70 ILE A O 1
ATOM 553 N N . THR A 1 71 ? 4.222 6.985 -17.226 1.00 94.69 71 THR A N 1
ATOM 554 C CA . THR A 1 71 ? 3.860 7.082 -18.646 1.00 94.69 71 THR A CA 1
ATOM 555 C C . THR A 1 71 ? 4.803 6.279 -19.542 1.00 94.69 71 THR A C 1
ATOM 557 O O . THR A 1 71 ? 4.348 5.570 -20.426 1.00 94.69 71 THR A O 1
ATOM 560 N N . ASP A 1 72 ? 6.114 6.285 -19.263 1.00 95.50 72 ASP A N 1
ATOM 561 C CA . ASP A 1 72 ? 7.082 5.507 -20.050 1.00 95.50 72 ASP A CA 1
ATOM 562 C C . ASP A 1 72 ? 6.818 3.993 -19.957 1.00 95.50 72 ASP A C 1
ATOM 564 O O . ASP A 1 72 ? 7.049 3.251 -20.912 1.00 95.50 72 ASP A O 1
ATOM 568 N N . LEU A 1 73 ? 6.367 3.518 -18.792 1.00 94.88 73 LEU A N 1
ATOM 569 C CA . LEU A 1 73 ? 6.019 2.114 -18.576 1.00 94.88 73 LEU A CA 1
ATOM 570 C C . LEU A 1 73 ? 4.667 1.779 -19.211 1.00 94.88 73 LEU A C 1
ATOM 572 O O . LEU A 1 73 ? 4.538 0.720 -19.822 1.00 94.88 73 LEU A O 1
ATOM 576 N N . GLU A 1 74 ? 3.687 2.675 -19.109 1.00 94.38 74 GLU A N 1
ATOM 577 C CA . GLU A 1 74 ? 2.392 2.547 -19.787 1.00 94.38 74 GLU A CA 1
ATOM 578 C C . GLU A 1 74 ? 2.566 2.470 -21.306 1.00 94.38 74 GLU A C 1
ATOM 580 O O . GLU A 1 74 ? 2.015 1.567 -21.932 1.00 94.38 74 GLU A O 1
ATOM 585 N N . ASP A 1 75 ? 3.436 3.299 -21.884 1.00 94.25 75 ASP A N 1
ATOM 586 C CA . ASP A 1 75 ? 3.771 3.261 -23.307 1.00 94.25 75 ASP A CA 1
ATOM 587 C C . ASP A 1 75 ? 4.367 1.913 -23.727 1.00 94.25 75 ASP A C 1
ATOM 589 O O . ASP A 1 75 ? 4.148 1.453 -24.848 1.00 94.25 75 ASP A O 1
ATOM 593 N N . VAL A 1 76 ? 5.160 1.268 -22.864 1.00 93.75 76 VAL A N 1
ATOM 594 C CA . VAL A 1 76 ? 5.714 -0.070 -23.137 1.00 93.75 76 VAL A CA 1
ATOM 595 C C . VAL A 1 76 ? 4.604 -1.119 -23.149 1.00 93.75 76 VAL A C 1
ATOM 597 O O . VAL A 1 76 ? 4.559 -1.949 -24.061 1.00 93.75 76 VAL A O 1
ATOM 600 N N . ILE A 1 77 ? 3.688 -1.067 -22.178 1.00 93.50 77 ILE A N 1
ATOM 601 C CA . ILE A 1 77 ? 2.522 -1.958 -22.125 1.00 93.50 77 ILE A CA 1
ATOM 602 C C . ILE A 1 77 ? 1.628 -1.746 -23.353 1.00 93.50 77 ILE A C 1
ATOM 604 O O . ILE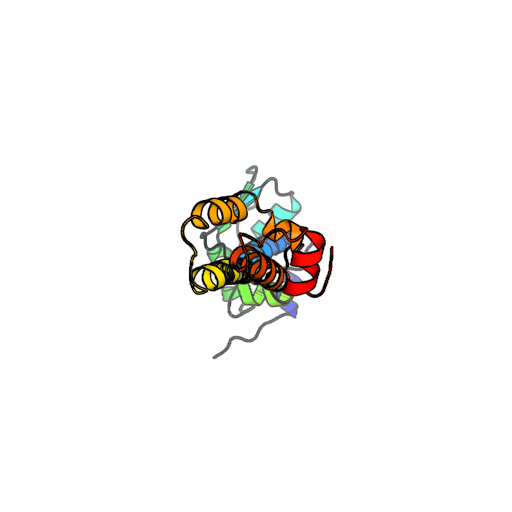 A 1 77 ? 1.233 -2.719 -24.001 1.00 93.50 77 ILE A O 1
ATOM 608 N N . GLN A 1 78 ? 1.360 -0.488 -23.714 1.00 91.81 78 GLN A N 1
ATOM 609 C CA . GLN A 1 78 ? 0.454 -0.125 -24.796 1.00 91.81 78 GLN A CA 1
ATOM 610 C C . GLN A 1 78 ? 1.016 -0.479 -26.175 1.00 91.81 78 GLN A C 1
ATOM 612 O O . GLN A 1 78 ? 0.277 -1.046 -26.985 1.00 91.81 78 GLN A O 1
ATOM 617 N N . ARG A 1 79 ? 2.302 -0.187 -26.433 1.00 89.88 79 ARG A N 1
ATOM 618 C CA . ARG A 1 79 ? 2.994 -0.542 -27.687 1.00 89.88 79 ARG A CA 1
ATOM 619 C C . ARG A 1 79 ? 3.156 -2.048 -27.855 1.00 89.88 79 ARG A C 1
ATOM 621 O O . ARG A 1 79 ? 3.118 -2.545 -28.973 1.00 89.88 79 ARG A O 1
ATOM 628 N N . GLY A 1 80 ? 3.362 -2.768 -26.754 1.00 87.44 80 GLY A N 1
ATOM 629 C CA . GLY A 1 80 ? 3.472 -4.224 -26.767 1.00 87.44 80 GLY A CA 1
ATOM 630 C C . GLY A 1 80 ? 2.129 -4.956 -26.796 1.00 87.44 80 GLY A C 1
ATOM 631 O O . GLY A 1 80 ? 2.143 -6.180 -26.895 1.00 87.44 80 GLY A O 1
ATOM 632 N N . GLU A 1 81 ? 1.014 -4.225 -26.682 1.00 91.00 81 GLU A N 1
ATOM 633 C CA . GLU A 1 81 ? -0.349 -4.753 -26.524 1.00 91.00 81 GLU A CA 1
ATOM 634 C C . GLU A 1 81 ? -0.466 -5.790 -25.394 1.00 91.00 81 GLU A C 1
ATOM 636 O O . GLU A 1 81 ? -1.206 -6.762 -25.493 1.00 91.00 81 GLU A O 1
ATOM 641 N N . LEU A 1 82 ? 0.306 -5.603 -24.320 1.00 91.06 82 LEU A N 1
ATOM 642 C CA . LEU A 1 82 ? 0.518 -6.637 -23.301 1.00 91.06 82 LEU A CA 1
ATOM 643 C C . LEU A 1 82 ? -0.642 -6.734 -22.304 1.00 91.06 82 LEU A C 1
ATOM 645 O O . LEU A 1 82 ? -0.952 -7.813 -21.803 1.00 91.06 82 LEU A O 1
ATOM 649 N N . ALA A 1 83 ? -1.243 -5.591 -21.984 1.00 92.50 83 ALA A N 1
ATOM 650 C CA . ALA A 1 83 ? -2.358 -5.451 -21.058 1.00 92.50 83 ALA A CA 1
ATOM 651 C C . ALA A 1 83 ? -3.133 -4.151 -21.363 1.00 92.50 83 ALA A C 1
ATOM 653 O O . ALA A 1 83 ? -2.619 -3.292 -22.090 1.00 92.50 83 ALA A O 1
ATOM 654 N N . PRO A 1 84 ? -4.351 -3.982 -20.815 1.00 89.50 84 PRO A N 1
ATOM 655 C CA . PRO A 1 84 ? -5.101 -2.727 -20.899 1.00 89.50 84 PRO A CA 1
ATOM 656 C C . PRO A 1 84 ? -4.357 -1.534 -20.292 1.00 89.50 84 PRO A C 1
ATOM 658 O O . PRO A 1 84 ? -4.349 -0.456 -20.879 1.00 89.50 84 PRO A O 1
ATOM 661 N N . ASP A 1 85 ? -3.711 -1.748 -19.146 1.00 90.62 85 ASP A N 1
ATOM 662 C CA . ASP A 1 85 ? -2.995 -0.728 -18.385 1.00 90.62 85 ASP A CA 1
ATOM 663 C C . ASP A 1 85 ? -1.869 -1.353 -17.539 1.00 90.62 85 ASP A C 1
ATOM 665 O O . ASP A 1 85 ? -1.741 -2.580 -17.413 1.00 90.62 85 ASP A O 1
ATOM 669 N N . LEU A 1 86 ? -1.020 -0.495 -16.964 1.00 92.06 86 LEU A N 1
ATOM 670 C CA . LEU A 1 86 ? 0.125 -0.917 -16.156 1.00 92.06 86 LEU A CA 1
ATOM 671 C C . LEU A 1 86 ? -0.292 -1.622 -14.858 1.00 92.06 86 LEU A C 1
ATOM 673 O O . LEU A 1 86 ? 0.411 -2.530 -14.409 1.00 92.06 86 LEU A O 1
ATOM 677 N N . ARG A 1 87 ? -1.416 -1.230 -14.251 1.00 91.19 87 ARG A N 1
ATOM 678 C CA . ARG A 1 87 ? -1.900 -1.836 -13.005 1.00 91.19 87 ARG A CA 1
ATOM 679 C C . ARG A 1 87 ? -2.281 -3.294 -13.241 1.00 91.19 87 ARG A C 1
ATOM 681 O O . ARG A 1 87 ? -1.767 -4.172 -12.552 1.00 91.19 87 ARG A O 1
ATOM 688 N N . THR A 1 88 ? -3.087 -3.541 -14.265 1.00 90.88 88 THR A N 1
ATOM 689 C CA . THR A 1 88 ? -3.529 -4.864 -14.705 1.00 90.88 88 THR A CA 1
ATOM 690 C C . THR A 1 88 ? -2.331 -5.754 -15.050 1.00 90.88 88 THR A C 1
ATOM 692 O O . THR A 1 88 ? -2.296 -6.930 -14.687 1.00 90.88 88 THR A O 1
ATOM 695 N N . ALA A 1 89 ? -1.297 -5.198 -15.695 1.00 92.50 89 ALA A N 1
ATOM 696 C CA . ALA A 1 89 ? -0.058 -5.927 -15.971 1.00 92.50 89 ALA A CA 1
ATOM 697 C C . ALA A 1 89 ? 0.665 -6.366 -14.683 1.00 92.50 89 ALA A C 1
ATOM 699 O O . ALA A 1 89 ? 1.123 -7.507 -14.585 1.00 92.50 89 ALA A O 1
ATOM 700 N N . VAL A 1 90 ? 0.758 -5.482 -13.685 1.00 92.75 90 VAL A N 1
ATOM 701 C CA . VAL A 1 90 ? 1.394 -5.794 -12.396 1.00 92.75 90 VAL A CA 1
ATOM 702 C C . VAL A 1 90 ? 0.566 -6.800 -11.594 1.00 92.75 90 VAL A C 1
ATOM 704 O O . VAL A 1 90 ? 1.149 -7.748 -11.072 1.00 92.75 90 VAL A O 1
ATOM 707 N N . GLU A 1 91 ? -0.762 -6.660 -11.551 1.00 92.19 91 GLU A N 1
ATOM 708 C CA . GLU A 1 91 ? -1.675 -7.625 -10.913 1.00 92.19 91 GLU A CA 1
ATOM 709 C C . GLU A 1 91 ? -1.528 -9.022 -11.525 1.00 92.19 91 GLU A C 1
ATOM 711 O O . GLU A 1 91 ? -1.412 -10.021 -10.817 1.00 92.19 91 GLU A O 1
ATOM 716 N N . SER A 1 92 ? -1.425 -9.100 -12.852 1.00 91.56 92 SER A N 1
ATOM 717 C CA . SER A 1 92 ? -1.227 -10.366 -13.559 1.00 91.56 92 SER A CA 1
ATOM 718 C C . SER A 1 92 ? 0.121 -11.038 -13.229 1.00 91.56 92 SER A C 1
ATOM 720 O O . SER A 1 92 ? 0.230 -12.267 -13.211 1.00 91.56 92 SER A O 1
ATOM 722 N N . LEU A 1 93 ? 1.162 -10.250 -12.933 1.00 91.25 93 LEU A N 1
ATOM 723 C CA . LEU A 1 93 ? 2.511 -10.739 -12.610 1.00 91.25 93 LEU A CA 1
ATOM 724 C C . LEU A 1 93 ? 2.742 -11.020 -11.117 1.00 91.25 93 LEU A C 1
ATOM 726 O O . LEU A 1 93 ? 3.578 -11.862 -10.784 1.00 91.25 93 LEU A O 1
ATOM 730 N N . ARG A 1 94 ? 2.074 -10.290 -10.219 1.00 89.69 94 ARG A N 1
ATOM 731 C CA . ARG A 1 94 ? 2.309 -10.329 -8.762 1.00 89.69 94 ARG A CA 1
ATOM 732 C C . ARG A 1 94 ? 1.131 -10.866 -7.953 1.00 89.69 94 ARG A C 1
ATOM 734 O O . ARG A 1 94 ? 1.301 -11.120 -6.764 1.00 89.69 94 ARG A O 1
ATOM 741 N N . GLY A 1 95 ? -0.012 -11.091 -8.591 1.00 86.75 95 GLY A N 1
ATOM 742 C CA . GLY A 1 95 ? -1.262 -11.411 -7.916 1.00 86.75 95 GLY A CA 1
ATOM 743 C C . GLY A 1 95 ? -2.053 -10.150 -7.544 1.00 86.75 95 GLY A C 1
ATOM 744 O O . GLY A 1 95 ? -1.638 -9.034 -7.865 1.00 86.75 95 GLY A O 1
ATOM 745 N N . PRO A 1 96 ? -3.211 -10.317 -6.883 1.00 84.56 96 PRO A N 1
ATOM 746 C CA . PRO A 1 96 ? -4.107 -9.212 -6.561 1.00 84.56 96 PRO A CA 1
ATOM 747 C C . PRO A 1 96 ? -3.414 -8.169 -5.674 1.00 84.56 96 PRO A C 1
ATOM 749 O O . PRO A 1 96 ? -2.885 -8.495 -4.609 1.00 84.56 96 PRO A O 1
ATOM 752 N N . LEU A 1 97 ? -3.426 -6.909 -6.118 1.00 84.94 97 LEU A N 1
ATOM 753 C CA . LEU A 1 97 ? -2.867 -5.786 -5.370 1.00 84.94 97 LEU A CA 1
ATOM 754 C C . LEU A 1 97 ? -3.794 -5.422 -4.209 1.00 84.94 97 LEU A C 1
ATOM 756 O O . LEU A 1 97 ? -4.979 -5.152 -4.409 1.00 84.94 97 LEU A O 1
ATOM 760 N N . LYS A 1 98 ? -3.245 -5.378 -2.994 1.00 78.94 98 LYS A N 1
ATOM 761 C CA . LYS A 1 98 ? -3.982 -4.940 -1.801 1.00 78.94 98 LYS A CA 1
ATOM 762 C C . LYS A 1 98 ? -4.327 -3.460 -1.896 1.00 78.94 98 LYS A C 1
ATOM 764 O O . LYS A 1 98 ? -3.534 -2.674 -2.398 1.00 78.94 98 LYS A O 1
ATOM 769 N N . ASN A 1 99 ? -5.472 -3.051 -1.365 1.00 74.44 99 ASN A N 1
ATOM 770 C CA . ASN A 1 99 ? -5.801 -1.634 -1.255 1.00 74.44 99 ASN A CA 1
ATOM 771 C C . ASN A 1 99 ? -5.497 -1.145 0.166 1.00 74.44 99 ASN A C 1
ATOM 773 O O . ASN A 1 99 ? -6.397 -0.992 0.989 1.00 74.44 99 ASN A O 1
ATOM 777 N N . LEU A 1 100 ? -4.213 -0.903 0.458 1.00 72.19 100 LEU A N 1
ATOM 778 C CA . LEU A 1 100 ? -3.767 -0.503 1.799 1.00 72.19 100 LEU A CA 1
ATOM 779 C C . LEU A 1 100 ? -4.338 0.861 2.213 1.00 72.19 100 LEU A C 1
ATOM 781 O O . LEU A 1 100 ? -4.464 1.139 3.404 1.00 72.19 100 LEU A O 1
ATOM 785 N N . ALA A 1 101 ? -4.664 1.725 1.247 1.00 64.94 101 ALA A N 1
ATOM 786 C CA . ALA A 1 101 ? -5.331 2.995 1.514 1.00 64.94 101 ALA A CA 1
ATOM 787 C C . ALA A 1 101 ? -6.761 2.771 2.028 1.00 64.94 101 ALA A C 1
ATOM 789 O O . ALA A 1 101 ? -7.132 3.341 3.052 1.00 64.94 101 ALA A O 1
ATOM 790 N N . SER A 1 102 ? -7.532 1.895 1.377 1.00 63.44 102 SER A N 1
ATOM 791 C CA . SER A 1 102 ? -8.864 1.509 1.852 1.00 63.44 102 SER A CA 1
ATOM 792 C C . SER A 1 102 ? -8.818 0.737 3.167 1.00 63.44 102 SER A C 1
ATOM 794 O O . SER A 1 102 ? -9.664 0.981 4.016 1.00 63.44 102 SER A O 1
ATOM 796 N N . GLU A 1 103 ? -7.825 -0.129 3.381 1.00 73.06 103 GLU A N 1
ATOM 797 C CA . GLU A 1 103 ? -7.643 -0.826 4.665 1.00 73.06 103 GLU A CA 1
ATOM 798 C C . GLU A 1 103 ? -7.385 0.166 5.810 1.00 73.06 103 GLU A C 1
ATOM 800 O O . GLU A 1 103 ? -8.038 0.094 6.848 1.00 73.06 103 GLU A O 1
ATOM 805 N N . LYS A 1 104 ? -6.503 1.154 5.605 1.00 73.75 104 LYS A N 1
ATOM 806 C CA . LYS A 1 104 ? -6.258 2.216 6.595 1.00 73.75 104 LYS A CA 1
ATOM 807 C C . LYS A 1 104 ? -7.469 3.114 6.819 1.00 73.75 104 LYS A C 1
ATOM 809 O O . LYS A 1 104 ? -7.729 3.502 7.954 1.00 73.75 104 LYS A O 1
ATOM 814 N N . ALA A 1 105 ? -8.187 3.471 5.757 1.00 72.19 105 ALA A N 1
ATOM 815 C CA . ALA A 1 105 ? -9.393 4.284 5.866 1.00 72.19 105 ALA A CA 1
ATOM 816 C C . ALA A 1 105 ? -10.496 3.538 6.628 1.00 72.19 105 ALA A C 1
ATOM 818 O O . ALA A 1 105 ? -11.129 4.126 7.497 1.00 72.19 105 ALA A O 1
ATOM 819 N N . ALA A 1 106 ? -10.672 2.241 6.362 1.00 74.56 106 ALA A N 1
ATOM 820 C CA . ALA A 1 106 ? -11.610 1.389 7.083 1.00 74.56 106 ALA A CA 1
ATOM 821 C C . ALA A 1 106 ? -11.218 1.232 8.559 1.00 74.56 106 ALA A C 1
ATOM 823 O O . ALA A 1 106 ? -12.084 1.338 9.422 1.00 74.56 106 ALA A O 1
ATOM 824 N N . GLU A 1 107 ? -9.927 1.050 8.868 1.00 78.69 107 GLU A N 1
ATOM 825 C CA . GLU A 1 107 ? -9.448 1.034 10.257 1.00 78.69 107 GLU A CA 1
ATOM 826 C C . GLU A 1 107 ? -9.749 2.372 10.949 1.00 78.69 107 GLU A C 1
ATOM 828 O O . GLU A 1 107 ? -10.313 2.387 12.042 1.00 78.69 107 GLU A O 1
ATOM 833 N N . GLN A 1 108 ? -9.431 3.500 10.308 1.00 80.56 108 GLN A N 1
ATOM 834 C CA . GLN A 1 108 ? -9.697 4.825 10.868 1.00 80.56 108 GLN A CA 1
ATOM 835 C C . GLN A 1 108 ? -11.195 5.062 11.082 1.00 80.56 108 GLN A C 1
ATOM 837 O O . GLN A 1 108 ? -11.582 5.586 12.123 1.00 80.56 108 GLN A O 1
ATOM 842 N N . GLN A 1 109 ? -12.033 4.664 10.125 1.00 82.69 109 GLN A N 1
ATOM 843 C CA . GLN A 1 109 ? -13.483 4.794 10.216 1.00 82.69 109 GLN A CA 1
ATOM 844 C C . GLN A 1 109 ? -14.059 3.909 11.324 1.00 82.69 109 GLN A C 1
ATOM 846 O O . GLN A 1 109 ? -14.921 4.364 12.067 1.00 82.69 109 GLN A O 1
ATOM 851 N N . ALA A 1 110 ? -13.557 2.682 11.483 1.00 82.81 110 ALA A N 1
ATOM 852 C CA . ALA A 1 110 ? -13.973 1.798 12.564 1.00 82.81 110 ALA A CA 1
ATOM 853 C C . ALA A 1 110 ? -13.625 2.390 13.938 1.00 82.81 110 ALA A C 1
ATOM 855 O O . ALA A 1 110 ? -14.467 2.401 14.827 1.00 82.81 110 ALA A O 1
ATOM 856 N N . TRP A 1 111 ? -12.420 2.947 14.106 1.00 84.56 111 TRP A N 1
ATOM 857 C CA . TRP A 1 111 ? -12.040 3.620 15.354 1.00 84.56 111 TRP A CA 1
ATOM 858 C C . TRP A 1 111 ? -12.811 4.915 15.596 1.00 84.56 111 TRP A C 1
ATOM 860 O O . TRP A 1 111 ? -13.128 5.216 16.743 1.00 84.56 111 TRP A O 1
ATOM 870 N N . GLN A 1 112 ? -13.121 5.672 14.543 1.00 85.12 112 GLN A N 1
ATOM 871 C CA . GLN A 1 112 ? -13.958 6.860 14.660 1.00 85.12 112 GLN A CA 1
ATOM 872 C C . GLN A 1 112 ? -15.367 6.483 15.130 1.00 85.12 112 GLN A C 1
ATOM 874 O O . GLN A 1 112 ? -15.845 7.074 16.090 1.00 85.12 112 GLN A O 1
ATOM 879 N N . ALA A 1 113 ? -15.966 5.435 14.553 1.00 84.50 113 ALA A N 1
ATOM 880 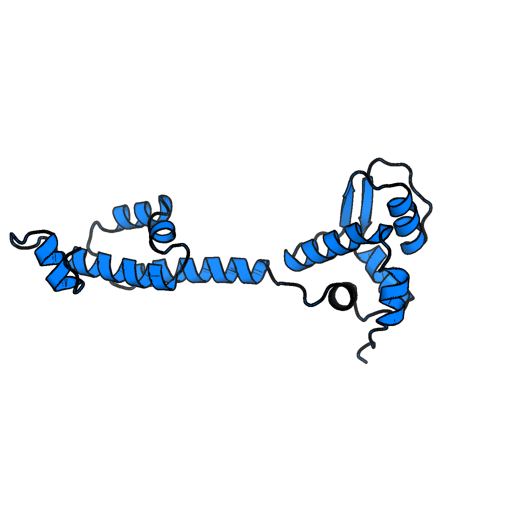C CA . ALA A 1 113 ? -17.286 4.943 14.943 1.00 84.50 113 ALA A CA 1
ATOM 881 C C . ALA A 1 113 ? -17.358 4.536 16.426 1.00 84.50 113 ALA A C 1
ATOM 883 O O . ALA A 1 113 ? -18.321 4.884 17.094 1.00 84.50 113 ALA A O 1
ATOM 884 N N . VAL A 1 114 ? -16.313 3.897 16.976 1.00 84.94 114 VAL A N 1
ATOM 885 C CA . VAL A 1 114 ? -16.242 3.572 18.420 1.00 84.94 114 VAL A CA 1
ATOM 886 C C . VAL A 1 114 ? -16.398 4.824 19.288 1.00 84.94 114 VAL A C 1
ATOM 888 O O . VAL A 1 114 ? -17.064 4.791 20.320 1.00 84.94 114 VAL A O 1
ATOM 891 N N . PHE A 1 115 ? -15.759 5.930 18.897 1.00 80.44 115 PHE A N 1
ATOM 892 C CA . PHE A 1 115 ? -15.863 7.175 19.649 1.00 80.44 115 PHE A CA 1
ATOM 893 C C . PHE A 1 115 ? -17.166 7.925 19.357 1.00 80.44 115 PHE A C 1
ATOM 895 O O . PHE A 1 115 ? -17.723 8.482 20.297 1.00 80.44 115 PHE A O 1
ATOM 902 N N . ASP A 1 116 ? -17.656 7.924 18.116 1.00 82.00 116 ASP A N 1
ATOM 903 C CA . ASP A 1 116 ? -18.913 8.577 17.728 1.00 82.00 116 ASP A CA 1
ATOM 904 C C . ASP A 1 116 ? -20.121 7.939 18.436 1.00 82.00 116 ASP A C 1
ATOM 906 O O . ASP A 1 116 ? -20.972 8.661 18.957 1.00 82.00 116 ASP A O 1
ATOM 910 N N . ASP A 1 117 ? -20.155 6.604 18.540 1.00 77.62 117 ASP A N 1
ATOM 911 C CA . ASP A 1 117 ? -21.187 5.865 19.283 1.00 77.62 117 ASP A CA 1
ATOM 912 C C . ASP A 1 117 ? -21.250 6.326 20.749 1.00 77.62 117 ASP A C 1
ATOM 914 O O . ASP A 1 117 ? -22.331 6.547 21.296 1.00 77.62 117 ASP A O 1
ATOM 918 N N . MET A 1 118 ? -20.093 6.576 21.372 1.00 73.06 118 MET A N 1
ATOM 919 C CA . MET A 1 118 ? -20.034 7.118 22.731 1.00 73.06 118 MET A CA 1
ATOM 920 C C . MET A 1 118 ? -20.511 8.573 22.821 1.00 73.06 118 MET A C 1
ATOM 922 O O . MET A 1 118 ? -21.108 8.949 23.828 1.00 73.06 118 MET A O 1
ATOM 926 N N . GLU A 1 119 ? -20.248 9.410 21.813 1.00 70.88 119 GLU A N 1
ATOM 927 C CA . GLU A 1 119 ? -20.740 10.797 21.809 1.00 70.88 119 GLU A CA 1
ATOM 928 C C . GLU A 1 119 ? -22.271 10.856 21.690 1.00 70.88 119 GLU A C 1
ATOM 930 O O . GLU A 1 119 ? -22.902 11.738 22.277 1.00 70.88 119 GLU A O 1
ATOM 935 N N . ALA A 1 120 ? -22.874 9.894 20.985 1.00 68.50 120 ALA A N 1
ATOM 936 C CA . ALA A 1 120 ? -24.319 9.792 20.813 1.00 68.50 120 ALA A CA 1
ATOM 937 C C . ALA A 1 120 ? -25.057 9.285 22.069 1.00 68.50 120 ALA A C 1
ATOM 939 O O . ALA A 1 120 ? -26.219 9.639 22.277 1.00 68.50 120 ALA A O 1
ATOM 940 N N . GLU A 1 121 ? -24.406 8.495 22.933 1.00 66.81 121 GLU A N 1
ATOM 941 C CA . GLU A 1 121 ? -25.045 7.803 24.066 1.00 66.81 121 GLU A CA 1
ATOM 942 C C . GLU A 1 121 ? -25.360 8.685 25.299 1.00 66.81 121 GLU A C 1
ATOM 944 O O . GLU A 1 121 ? -25.701 8.167 26.363 1.00 66.81 121 GLU A O 1
ATOM 949 N N . ILE A 1 122 ? -25.348 10.016 25.153 1.00 57.88 122 ILE A N 1
ATOM 950 C CA . ILE A 1 122 ? -25.603 11.027 26.199 1.00 57.88 122 ILE A CA 1
ATOM 951 C C . ILE A 1 122 ? -24.418 11.177 27.165 1.00 57.88 122 ILE A C 1
ATOM 953 O O . ILE A 1 122 ? -23.916 10.220 27.747 1.00 57.88 122 ILE A O 1
ATOM 957 N N . ASN A 1 123 ? -23.999 12.433 27.343 1.00 62.34 123 ASN A N 1
ATOM 958 C CA . ASN A 1 123 ? -22.777 12.859 28.018 1.00 62.34 123 ASN A CA 1
ATOM 959 C C . ASN A 1 123 ? -23.106 13.419 29.419 1.00 62.34 123 ASN A C 1
ATOM 961 O O . ASN A 1 123 ? -23.514 14.579 29.529 1.00 62.34 123 ASN A O 1
ATOM 965 N N . PRO A 1 124 ? -22.991 12.623 30.501 1.00 64.38 124 PRO A N 1
ATOM 966 C CA . PRO A 1 124 ? -22.982 13.158 31.854 1.00 64.38 124 PRO A CA 1
ATOM 967 C C . PRO A 1 124 ? -21.975 14.317 31.954 1.00 64.38 124 PRO A C 1
ATOM 969 O O . PRO A 1 124 ? -20.845 14.172 31.477 1.00 64.38 124 PRO A O 1
ATOM 972 N N . PRO A 1 125 ? -22.347 15.463 32.552 1.00 65.81 125 PRO A N 1
ATOM 973 C CA . PRO A 1 125 ? -21.444 16.603 32.657 1.00 65.81 125 PRO A CA 1
ATOM 974 C C . PRO A 1 125 ? -20.134 16.196 33.347 1.00 65.81 125 PRO A C 1
ATOM 976 O O . PRO A 1 125 ? -20.157 15.620 34.435 1.00 65.81 125 PRO A O 1
ATOM 979 N N . GLY A 1 126 ? -18.993 16.494 32.712 1.00 69.50 126 GLY A N 1
ATOM 980 C CA . GLY A 1 126 ? -17.656 16.205 33.245 1.00 69.50 126 GLY A CA 1
ATOM 981 C C . GLY A 1 126 ? -16.955 14.969 32.664 1.00 69.50 126 GLY A C 1
ATOM 982 O O . GLY A 1 126 ? -15.817 14.696 33.050 1.00 69.50 126 GLY A O 1
ATOM 983 N N . ILE A 1 127 ? -17.575 14.238 31.729 1.00 75.50 127 ILE A N 1
ATOM 984 C CA . ILE A 1 127 ? -16.950 13.084 31.052 1.00 75.50 127 ILE A CA 1
ATOM 985 C C . ILE A 1 127 ? -16.036 13.502 29.886 1.00 75.50 127 ILE A C 1
ATOM 987 O O . ILE A 1 127 ? -15.155 12.725 29.504 1.00 75.50 127 ILE A O 1
ATOM 991 N N . GLU A 1 128 ? -16.141 14.733 29.364 1.00 76.81 128 GLU A N 1
ATOM 992 C CA . GLU A 1 128 ? -15.358 15.163 28.194 1.00 76.81 128 GLU A CA 1
ATOM 993 C C . GLU A 1 128 ? -13.846 15.036 28.422 1.00 76.81 128 GLU A C 1
ATOM 995 O O . GLU A 1 128 ? -13.129 14.498 27.579 1.00 76.81 128 GLU A O 1
ATOM 1000 N N . ALA A 1 129 ? -13.366 15.456 29.597 1.00 79.69 129 ALA A N 1
ATOM 1001 C CA . ALA A 1 129 ? -11.946 15.402 29.937 1.00 79.69 129 ALA A CA 1
ATOM 1002 C C . ALA A 1 129 ? -11.420 13.959 30.047 1.00 79.69 129 ALA A C 1
ATOM 1004 O O . ALA A 1 129 ? -10.287 13.672 29.652 1.00 79.69 129 ALA A O 1
ATOM 1005 N N . TRP A 1 130 ? -12.236 13.034 30.565 1.00 81.31 130 TRP A N 1
ATOM 1006 C CA . TRP A 1 130 ? -11.884 11.615 30.628 1.00 81.31 130 TRP A CA 1
ATOM 1007 C C . TRP A 1 130 ? -11.846 10.990 29.231 1.00 81.31 130 TRP A C 1
ATOM 1009 O O . TRP A 1 130 ? -10.893 10.280 28.906 1.00 81.31 130 TRP A O 1
ATOM 1019 N N . ARG A 1 131 ? -12.827 11.311 28.379 1.00 78.06 131 ARG A N 1
ATOM 1020 C CA . ARG A 1 131 ? -12.868 10.875 26.978 1.00 78.06 131 ARG A CA 1
ATOM 1021 C C . ARG A 1 131 ? -11.647 11.351 26.202 1.00 78.06 131 ARG A C 1
ATOM 1023 O O . ARG A 1 131 ? -11.012 10.551 25.516 1.00 78.06 131 ARG A O 1
ATOM 1030 N N . ASP A 1 132 ? -11.321 12.635 26.289 1.00 81.19 132 ASP A N 1
ATOM 1031 C CA . ASP A 1 132 ? -10.212 13.210 25.527 1.00 81.19 132 ASP A CA 1
ATOM 1032 C C . ASP A 1 132 ? -8.881 12.588 25.960 1.00 81.19 132 ASP A C 1
ATOM 1034 O O . ASP A 1 132 ? -8.026 12.278 25.123 1.00 81.19 132 ASP A O 1
ATOM 1038 N N . LYS A 1 133 ? -8.743 12.287 27.255 1.00 81.94 133 LYS A N 1
ATOM 1039 C CA . LYS A 1 133 ? -7.611 11.526 27.781 1.00 81.94 133 LYS A CA 1
ATOM 1040 C C . LYS A 1 133 ? -7.585 10.088 27.253 1.00 81.94 133 LYS A C 1
ATOM 1042 O O . LYS A 1 133 ? -6.541 9.631 26.801 1.00 81.94 133 LYS A O 1
ATOM 1047 N N . LEU A 1 134 ? -8.723 9.389 27.223 1.00 82.19 134 LEU A N 1
ATOM 1048 C CA . LEU A 1 134 ? -8.827 8.028 26.682 1.00 82.19 134 LEU A CA 1
ATOM 1049 C C . LEU A 1 134 ? -8.443 7.962 25.192 1.00 82.19 134 LEU A C 1
ATOM 1051 O O . LEU A 1 134 ? -7.770 7.018 24.767 1.00 82.19 134 LEU A O 1
ATOM 1055 N N . ARG A 1 135 ? -8.840 8.983 24.420 1.00 80.25 135 ARG A N 1
ATOM 1056 C CA . ARG A 1 135 ? -8.506 9.150 22.998 1.00 80.25 135 ARG A CA 1
ATOM 1057 C C . ARG A 1 135 ? -7.016 9.449 22.798 1.00 80.25 135 ARG A C 1
ATOM 1059 O O . ARG A 1 135 ? -6.396 8.854 21.920 1.00 80.25 135 ARG A O 1
ATOM 1066 N N . THR A 1 136 ? -6.434 10.319 23.624 1.00 83.69 136 THR A N 1
ATOM 1067 C CA . THR A 1 136 ? -5.030 10.756 23.497 1.00 83.69 136 THR A CA 1
ATOM 1068 C C . THR A 1 136 ? -4.036 9.700 23.990 1.00 83.69 136 THR A C 1
ATOM 1070 O O . THR A 1 136 ? -3.015 9.466 23.347 1.00 83.69 136 THR A O 1
ATOM 1073 N N . ASP A 1 137 ? -4.348 9.010 25.089 1.00 84.69 137 ASP A N 1
ATOM 1074 C CA . ASP A 1 137 ? -3.440 8.050 25.731 1.00 84.69 137 ASP A CA 1
ATOM 1075 C C . ASP A 1 137 ? -3.391 6.694 24.998 1.00 84.69 137 ASP A C 1
ATOM 1077 O O . ASP A 1 137 ? -2.549 5.843 25.297 1.00 84.69 137 ASP A O 1
ATOM 1081 N N . GLY A 1 138 ? -4.318 6.447 24.062 1.00 82.88 138 GLY A N 1
ATOM 1082 C CA . GLY A 1 138 ? -4.413 5.189 23.310 1.00 82.88 138 GLY A CA 1
ATOM 1083 C C . GLY A 1 138 ? -4.741 3.964 24.174 1.00 82.88 138 GLY A C 1
ATOM 1084 O O . GLY A 1 138 ? -4.616 2.824 23.715 1.00 82.88 138 GLY A O 1
ATOM 1085 N N . LEU A 1 139 ? -5.160 4.177 25.427 1.00 86.00 139 LEU A N 1
ATOM 1086 C CA . LEU A 1 139 ? -5.438 3.120 26.398 1.00 86.00 139 LEU A CA 1
ATOM 1087 C C . LEU A 1 139 ? -6.521 2.163 25.889 1.00 86.00 139 LEU A C 1
ATOM 1089 O O . LEU A 1 139 ? -6.336 0.951 25.978 1.00 86.00 139 LEU A O 1
ATOM 1093 N N . LEU A 1 140 ? -7.596 2.696 25.300 1.00 84.81 140 LEU A N 1
ATOM 1094 C CA . LEU A 1 140 ? -8.691 1.896 24.749 1.00 84.81 140 LEU A CA 1
ATOM 1095 C C . LEU A 1 140 ? -8.198 0.955 23.642 1.00 84.81 140 LEU A C 1
ATOM 1097 O O . LEU A 1 140 ? -8.462 -0.244 23.685 1.00 84.81 140 LEU A O 1
ATOM 1101 N N . LYS A 1 141 ? -7.388 1.471 22.706 1.00 85.69 141 LYS A N 1
ATOM 1102 C CA . LYS A 1 141 ? -6.797 0.667 21.627 1.00 85.69 141 LYS A CA 1
ATOM 1103 C C . LYS A 1 141 ? -5.894 -0.442 22.167 1.00 85.69 141 LYS A C 1
ATOM 1105 O O . LYS A 1 141 ? -5.900 -1.549 21.633 1.00 85.69 141 LYS A O 1
ATOM 1110 N N . ARG A 1 142 ? -5.153 -0.175 23.246 1.00 85.00 142 ARG A N 1
ATOM 1111 C CA . ARG A 1 142 ? -4.294 -1.170 23.904 1.00 85.00 142 ARG A CA 1
ATOM 1112 C C . ARG A 1 142 ? -5.097 -2.251 24.633 1.00 85.00 142 ARG A C 1
ATOM 1114 O O . ARG A 1 142 ? -4.770 -3.425 24.484 1.00 85.00 142 ARG A O 1
ATOM 1121 N N . LEU A 1 143 ? -6.129 -1.877 25.391 1.00 86.12 143 LEU A N 1
ATOM 1122 C CA . LEU A 1 143 ? -6.981 -2.825 26.124 1.00 86.12 143 LEU A CA 1
ATOM 1123 C C . LEU A 1 143 ? -7.784 -3.718 25.174 1.00 86.12 143 LEU A C 1
ATOM 1125 O O . LEU A 1 143 ? -7.859 -4.925 25.378 1.00 86.12 143 LEU A O 1
ATOM 1129 N N . ALA A 1 144 ? -8.277 -3.141 24.081 1.00 87.75 144 ALA A N 1
ATOM 1130 C CA . ALA A 1 144 ? -8.978 -3.863 23.030 1.00 87.75 144 ALA A CA 1
ATOM 1131 C C . ALA A 1 144 ? -8.045 -4.639 22.079 1.00 87.75 144 ALA A C 1
ATOM 1133 O O . ALA A 1 144 ? -8.506 -5.222 21.104 1.00 87.75 144 ALA A O 1
ATOM 1134 N N . LYS A 1 145 ? -6.721 -4.628 22.311 1.00 86.69 145 LYS A N 1
ATOM 1135 C CA . LYS A 1 145 ? -5.705 -5.266 21.447 1.00 86.69 145 LYS A CA 1
ATOM 1136 C C . LYS A 1 145 ? -5.818 -4.874 19.965 1.00 86.69 145 LYS A C 1
ATOM 1138 O O . LYS A 1 145 ? -5.470 -5.655 19.084 1.00 86.69 145 LYS A O 1
ATOM 1143 N N . GLY A 1 146 ? -6.273 -3.654 19.690 1.00 82.88 146 GLY A N 1
ATOM 1144 C CA . GLY A 1 146 ? -6.468 -3.152 18.334 1.00 82.88 146 GLY A CA 1
ATOM 1145 C C . GLY A 1 146 ? -7.782 -3.555 17.660 1.00 82.88 146 GLY A C 1
ATOM 1146 O O . GLY A 1 146 ? -7.966 -3.163 16.512 1.00 82.88 146 GLY A O 1
ATOM 1147 N N . ASP A 1 147 ? -8.688 -4.264 18.340 1.00 85.25 147 ASP A N 1
ATOM 1148 C CA . ASP A 1 147 ? -10.010 -4.627 17.818 1.00 85.25 147 ASP A CA 1
ATOM 1149 C C . ASP A 1 147 ? -11.071 -3.553 18.155 1.00 85.25 147 ASP A C 1
ATOM 1151 O O . ASP A 1 147 ? -11.376 -3.343 19.333 1.00 85.25 147 ASP A O 1
ATOM 1155 N N . PRO A 1 148 ? -11.663 -2.873 17.153 1.00 84.94 148 PRO A N 1
ATOM 1156 C CA . PRO A 1 148 ? -12.716 -1.885 17.376 1.00 84.94 148 PRO A CA 1
ATOM 1157 C C . PRO A 1 148 ? -13.964 -2.454 18.065 1.00 84.94 148 PRO A C 1
ATOM 1159 O O . PRO A 1 148 ? -14.562 -1.758 18.878 1.00 84.94 148 PRO A O 1
ATOM 1162 N N . GLN A 1 149 ? -14.347 -3.711 17.808 1.00 84.94 149 GLN A N 1
ATOM 1163 C CA . GLN A 1 149 ? -15.541 -4.292 18.441 1.00 84.94 149 GLN A CA 1
ATOM 1164 C C . GLN A 1 149 ? -15.325 -4.518 19.939 1.00 84.94 149 GLN A C 1
ATOM 1166 O O . GLN A 1 149 ? -16.167 -4.145 20.758 1.00 84.94 149 GLN A O 1
ATOM 1171 N N . ALA A 1 150 ? -14.167 -5.068 20.312 1.00 86.00 150 ALA A N 1
ATOM 1172 C CA . ALA A 1 150 ? -13.773 -5.183 21.713 1.00 86.00 150 ALA A CA 1
ATOM 1173 C C . ALA A 1 150 ? -13.681 -3.806 22.396 1.00 86.00 150 ALA A C 1
ATOM 1175 O O . ALA A 1 150 ? -14.054 -3.671 23.561 1.00 86.00 150 ALA A O 1
ATOM 1176 N N . ALA A 1 151 ? -13.233 -2.773 21.673 1.00 87.19 151 ALA A N 1
ATOM 1177 C CA . ALA A 1 151 ? -13.198 -1.406 22.183 1.00 87.19 151 ALA A CA 1
ATOM 1178 C C . ALA A 1 151 ? -14.601 -0.856 22.478 1.00 87.19 151 ALA A C 1
ATOM 1180 O O . ALA A 1 151 ? -14.794 -0.298 23.556 1.00 87.19 151 ALA A O 1
ATOM 1181 N N . THR A 1 152 ? -15.579 -1.058 21.588 1.00 85.94 152 THR A N 1
ATOM 1182 C CA . THR A 1 152 ? -16.981 -0.669 21.830 1.00 85.94 152 THR A CA 1
ATOM 1183 C C . THR A 1 152 ? -17.536 -1.330 23.092 1.00 85.94 152 THR A C 1
ATOM 1185 O O . THR A 1 152 ? -18.127 -0.652 23.930 1.00 85.94 152 THR A O 1
ATOM 1188 N N . ILE A 1 153 ? -17.295 -2.634 23.279 1.00 86.12 153 ILE A N 1
ATOM 1189 C CA . ILE A 1 153 ? -17.756 -3.366 24.471 1.00 86.12 153 ILE A CA 1
ATOM 1190 C C . ILE A 1 153 ? -17.152 -2.763 25.744 1.00 86.12 153 ILE A C 1
ATOM 1192 O O . ILE A 1 153 ? -17.891 -2.413 26.663 1.00 86.12 153 ILE A O 1
ATOM 1196 N N . LEU A 1 154 ? -15.827 -2.586 25.786 1.00 86.75 154 LEU A N 1
ATOM 1197 C CA . LEU A 1 154 ? -15.134 -1.992 26.936 1.00 86.75 154 LEU A CA 1
ATOM 1198 C C . LEU A 1 154 ? -15.647 -0.582 27.254 1.00 86.75 154 LEU A C 1
ATOM 1200 O O . LEU A 1 154 ? -15.759 -0.201 28.420 1.00 86.75 154 LEU A O 1
ATOM 1204 N N . LEU A 1 155 ? -15.967 0.193 26.219 1.00 84.88 155 LEU A N 1
ATOM 1205 C CA . LEU A 1 155 ? -16.464 1.553 26.366 1.00 84.88 155 LEU A CA 1
ATOM 1206 C C . LEU A 1 155 ? -17.878 1.577 26.956 1.00 84.88 155 LEU A C 1
ATOM 1208 O O . LEU A 1 155 ? -18.113 2.287 27.932 1.00 84.88 155 LEU A O 1
ATOM 1212 N N . HIS A 1 156 ? -18.790 0.745 26.447 1.00 83.06 156 HIS A N 1
ATOM 1213 C CA . HIS A 1 156 ? -20.145 0.608 26.993 1.00 83.06 156 HIS A CA 1
ATOM 1214 C C . HIS A 1 156 ? -20.134 0.127 28.450 1.00 83.06 156 HIS A C 1
ATOM 1216 O O . HIS A 1 156 ? -20.907 0.614 29.282 1.00 83.06 156 HIS A O 1
ATOM 1222 N N . GLN A 1 157 ? -19.231 -0.796 28.788 1.00 82.19 157 GLN A N 1
ATOM 1223 C CA . GLN A 1 157 ? -19.025 -1.253 30.161 1.00 82.19 157 GLN A CA 1
ATOM 1224 C C . GLN A 1 157 ? -18.574 -0.098 31.071 1.00 82.19 157 GLN A C 1
ATOM 1226 O O . GLN A 1 157 ? -19.170 0.131 32.124 1.00 82.19 157 GLN A O 1
ATOM 1231 N N . ALA A 1 158 ? -17.585 0.691 30.643 1.00 82.31 158 ALA A N 1
ATOM 1232 C CA . ALA A 1 158 ? -17.111 1.848 31.400 1.00 82.31 158 ALA A CA 1
ATOM 1233 C C . ALA A 1 158 ? -18.211 2.906 31.611 1.00 82.31 158 ALA A C 1
ATOM 1235 O O . ALA A 1 158 ? -18.390 3.389 32.730 1.00 82.31 158 ALA A O 1
ATOM 1236 N N . LEU A 1 159 ? -18.990 3.231 30.572 1.00 79.50 159 LEU A N 1
ATOM 1237 C CA . LEU A 1 159 ? -20.110 4.175 30.675 1.00 79.50 159 LEU A CA 1
ATOM 1238 C C . LEU A 1 159 ? -21.199 3.669 31.623 1.00 79.50 159 LEU A C 1
ATOM 1240 O O . LEU A 1 159 ? -21.727 4.446 32.421 1.00 79.50 159 LEU A O 1
ATOM 1244 N N . SER A 1 160 ? -21.504 2.371 31.584 1.00 79.50 160 SER A N 1
ATOM 1245 C CA . SER A 1 160 ? -22.475 1.753 32.492 1.00 79.50 160 SER A CA 1
ATOM 1246 C C . SER A 1 160 ? -22.058 1.915 33.954 1.00 79.50 160 SER A C 1
ATOM 1248 O O . SER A 1 160 ? -22.894 2.248 34.791 1.00 79.50 160 SER A O 1
ATOM 1250 N N . VAL A 1 161 ? -20.763 1.766 34.257 1.00 78.56 161 VAL A N 1
ATOM 1251 C CA . VAL A 1 161 ? -20.218 1.999 35.604 1.00 78.56 161 VAL A CA 1
ATOM 1252 C C . VAL A 1 161 ? -20.290 3.478 35.986 1.00 78.56 161 VAL A C 1
ATOM 1254 O O . VAL A 1 161 ? -20.746 3.800 37.082 1.00 78.56 161 VAL A O 1
ATOM 1257 N N . ILE A 1 162 ? -19.889 4.391 35.093 1.00 77.31 162 ILE A N 1
ATOM 1258 C CA . ILE A 1 162 ? -19.907 5.836 35.376 1.00 77.31 162 ILE A CA 1
ATOM 1259 C C . ILE A 1 162 ? -21.333 6.328 35.663 1.00 77.31 162 ILE A C 1
ATOM 1261 O O . ILE A 1 162 ? -21.531 7.115 36.587 1.00 77.31 162 ILE A O 1
ATOM 1265 N N . ARG A 1 163 ? -22.339 5.828 34.933 1.00 74.94 163 ARG A N 1
ATOM 1266 C CA . ARG A 1 163 ? -23.758 6.172 35.148 1.00 74.94 163 ARG A CA 1
ATOM 1267 C C . ARG A 1 163 ? -24.284 5.770 36.529 1.00 74.94 163 ARG A C 1
ATOM 1269 O O . ARG A 1 163 ? -25.262 6.350 36.987 1.00 74.94 163 ARG A O 1
ATOM 1276 N N . GLN A 1 164 ? -23.661 4.800 37.195 1.00 73.25 164 GLN A N 1
ATOM 1277 C CA . GLN A 1 164 ? -24.053 4.375 38.541 1.00 73.25 164 GLN A CA 1
ATOM 1278 C C . GLN A 1 164 ? -23.352 5.165 39.657 1.00 73.25 164 GLN A C 1
ATOM 1280 O O . GLN A 1 164 ? -23.597 4.909 40.839 1.00 73.25 164 GLN A O 1
ATOM 1285 N N . LEU A 1 165 ? -22.488 6.127 39.312 1.00 71.19 165 LEU A N 1
ATOM 1286 C CA . LEU A 1 165 ? -21.802 6.966 40.287 1.00 71.19 165 LEU A CA 1
ATOM 1287 C C . LEU A 1 165 ? -22.618 8.226 40.650 1.00 71.19 165 LEU A C 1
ATOM 1289 O O . LEU A 1 165 ? -23.223 8.835 39.769 1.00 71.19 165 LEU A O 1
ATOM 1293 N N . PRO A 1 166 ? -22.599 8.669 41.927 1.00 66.75 166 PRO A N 1
ATOM 1294 C CA . PRO A 1 166 ? -21.888 8.061 43.052 1.00 66.75 166 PRO A CA 1
ATOM 1295 C C . PRO A 1 166 ? -22.585 6.782 43.553 1.00 66.75 166 PRO A C 1
ATOM 1297 O O . PRO A 1 166 ? -23.748 6.803 43.955 1.00 66.75 166 PRO A O 1
ATOM 1300 N N . GLY A 1 167 ? -21.846 5.667 43.560 1.00 63.81 167 GLY A N 1
ATOM 1301 C CA . GLY A 1 167 ? -22.323 4.388 44.078 1.00 63.81 167 GLY A CA 1
ATOM 1302 C C . GLY A 1 167 ? -22.531 4.522 45.580 1.00 63.81 167 GLY A C 1
ATOM 1303 O O . GLY A 1 167 ? -21.585 4.826 46.299 1.00 63.81 167 GLY A O 1
ATOM 1304 N N . GLN A 1 168 ? -23.771 4.358 46.038 1.00 65.81 168 GLN A N 1
ATOM 1305 C CA . GLN A 1 168 ? -24.269 4.695 47.380 1.00 65.81 168 GLN A CA 1
ATOM 1306 C C . GLN A 1 168 ? -23.619 3.857 48.509 1.00 65.81 168 GLN A C 1
ATOM 1308 O O . GLN A 1 168 ? -24.278 3.052 49.158 1.00 65.81 168 GLN A O 1
ATOM 1313 N N . GLY A 1 169 ? -22.308 3.997 48.727 1.00 60.00 169 GLY A N 1
ATOM 1314 C CA . GLY A 1 169 ? -21.529 3.237 49.710 1.00 60.00 169 GLY A CA 1
ATOM 1315 C C . GLY A 1 169 ? -21.147 1.810 49.289 1.00 60.00 169 GLY A C 1
ATOM 1316 O O . GLY A 1 169 ? -20.696 1.039 50.133 1.00 60.00 169 GLY A O 1
ATOM 1317 N N . GLN A 1 170 ? -21.318 1.434 48.016 1.00 68.06 170 GLN A N 1
ATOM 1318 C CA . GLN A 1 170 ? -20.936 0.105 47.514 1.00 68.06 170 GLN A CA 1
ATOM 1319 C C . GLN A 1 170 ? -19.421 0.005 47.265 1.00 68.06 170 GLN A C 1
ATOM 1321 O O . GLN A 1 170 ? -18.782 0.978 46.862 1.00 68.06 170 GLN A O 1
ATOM 1326 N N . THR A 1 171 ? -18.838 -1.182 47.475 1.00 69.81 171 THR A N 1
ATOM 1327 C CA . THR A 1 171 ? -17.443 -1.460 47.093 1.00 69.81 171 THR A CA 1
ATOM 1328 C C . THR A 1 171 ? -17.315 -1.543 45.567 1.00 69.81 171 THR A C 1
ATOM 1330 O O . THR A 1 171 ? -18.270 -1.905 44.877 1.00 69.81 171 THR A O 1
ATOM 1333 N N . LEU A 1 172 ? -16.126 -1.242 45.027 1.00 64.38 172 LEU A N 1
ATOM 1334 C CA . LEU A 1 172 ? -15.867 -1.289 43.579 1.00 64.38 172 LEU A CA 1
ATOM 1335 C C . LEU A 1 172 ? -16.184 -2.663 42.965 1.00 64.38 172 LEU A C 1
ATOM 1337 O O . LEU A 1 172 ? -16.767 -2.718 41.889 1.00 64.38 172 LEU A O 1
ATOM 1341 N N . SER A 1 173 ? -15.875 -3.760 43.665 1.00 63.41 173 SER A N 1
ATOM 1342 C CA . SER A 1 173 ? -16.168 -5.124 43.200 1.00 63.41 173 SER A CA 1
ATOM 1343 C C . SER A 1 173 ? -17.666 -5.431 43.148 1.00 63.41 173 SER A C 1
ATOM 1345 O O . SER A 1 173 ? -18.119 -6.101 42.226 1.00 63.41 173 SER A O 1
ATOM 1347 N N . THR A 1 174 ? -18.454 -4.921 44.101 1.00 65.50 174 THR A N 1
ATOM 1348 C CA . THR A 1 174 ? -19.918 -5.082 44.091 1.00 65.50 174 THR A CA 1
ATOM 1349 C C . THR A 1 174 ? -20.551 -4.255 42.974 1.00 65.50 174 THR A C 1
ATOM 1351 O O . THR A 1 174 ? -21.462 -4.730 42.301 1.00 65.50 174 THR A O 1
ATOM 1354 N N . LEU A 1 175 ? -20.035 -3.046 42.727 1.00 64.19 175 LEU A N 1
ATOM 1355 C CA . LEU A 1 175 ? -20.464 -2.217 41.603 1.00 64.19 175 LEU A CA 1
ATOM 1356 C C . LEU A 1 175 ? -20.143 -2.894 40.261 1.00 64.19 175 LEU A C 1
ATOM 1358 O O . LEU A 1 175 ? -21.016 -2.981 39.401 1.00 64.19 175 LEU A O 1
ATOM 1362 N N . ALA A 1 176 ? -18.928 -3.425 40.099 1.00 61.22 176 ALA A N 1
ATOM 1363 C CA . ALA A 1 176 ? -18.521 -4.162 38.904 1.00 61.22 176 ALA A CA 1
ATOM 1364 C C . ALA A 1 176 ? -19.414 -5.392 38.672 1.00 61.22 176 ALA A C 1
ATOM 1366 O O . ALA A 1 176 ? -20.022 -5.504 37.609 1.00 61.22 176 ALA A O 1
ATOM 1367 N N . ALA A 1 177 ? -19.616 -6.229 39.697 1.00 68.81 177 ALA A N 1
ATOM 1368 C CA . ALA A 1 177 ? -20.448 -7.428 39.598 1.00 68.81 177 ALA A CA 1
ATOM 1369 C C 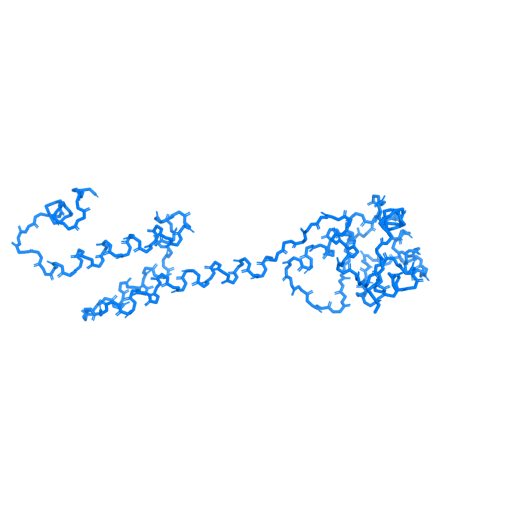. ALA A 1 177 ? -21.899 -7.109 39.202 1.00 68.81 177 ALA A C 1
ATOM 1371 O O . ALA A 1 177 ? -22.472 -7.783 38.346 1.00 68.81 177 ALA A O 1
ATOM 1372 N N . ASN A 1 178 ? -22.481 -6.052 39.777 1.00 61.22 178 ASN A N 1
ATOM 1373 C CA . ASN A 1 178 ? -23.859 -5.644 39.496 1.00 61.22 178 ASN A CA 1
ATOM 1374 C C . ASN A 1 178 ? -24.037 -5.010 38.109 1.00 61.22 178 ASN A C 1
ATOM 1376 O O . ASN A 1 178 ? -25.133 -5.054 37.555 1.00 61.22 178 ASN A O 1
ATOM 1380 N N . THR A 1 179 ? -22.986 -4.399 37.557 1.00 60.47 179 THR A N 1
ATOM 1381 C CA . THR A 1 179 ? -23.074 -3.619 36.310 1.00 60.47 179 THR A CA 1
ATOM 1382 C C . THR A 1 179 ? -22.574 -4.389 35.095 1.00 60.47 179 THR A C 1
ATOM 1384 O O . THR A 1 179 ? -23.103 -4.233 33.999 1.00 60.47 179 THR A O 1
ATOM 1387 N N . LEU A 1 180 ? -21.538 -5.204 35.285 1.00 65.25 180 LEU A N 1
ATOM 1388 C CA . LEU A 1 180 ? -20.780 -5.859 34.220 1.00 65.25 180 LEU A CA 1
ATOM 1389 C C . LEU A 1 180 ? -20.932 -7.382 34.238 1.00 65.25 180 LEU A C 1
ATOM 1391 O O . LEU A 1 180 ? -20.492 -8.043 33.302 1.00 65.25 180 LEU A O 1
ATOM 1395 N N . GLY A 1 181 ? -21.549 -7.941 35.284 1.00 60.12 181 GLY A N 1
ATOM 1396 C CA . GLY A 1 181 ? -21.662 -9.386 35.479 1.00 60.12 181 GLY A CA 1
ATOM 1397 C C . GLY A 1 181 ? -20.356 -10.062 35.913 1.00 60.12 181 GLY A C 1
ATOM 1398 O O . GLY A 1 181 ? -20.342 -11.279 36.072 1.00 60.12 181 GLY A O 1
ATOM 1399 N N . ASP A 1 182 ? -19.286 -9.289 36.132 1.00 51.81 182 ASP A N 1
ATOM 1400 C CA . ASP A 1 182 ? -17.999 -9.742 36.663 1.00 51.81 182 ASP A CA 1
ATOM 1401 C C . ASP A 1 182 ? -17.533 -8.780 37.766 1.00 51.81 182 ASP A C 1
ATOM 1403 O O . ASP A 1 182 ? -17.672 -7.563 37.651 1.00 51.81 182 ASP A O 1
ATOM 1407 N N . ALA A 1 183 ? -17.021 -9.335 38.864 1.00 53.22 183 ALA A N 1
ATOM 1408 C CA . ALA A 1 183 ? -16.507 -8.578 40.002 1.00 53.22 183 ALA A CA 1
ATOM 1409 C C . ALA A 1 183 ? -15.093 -8.014 39.761 1.00 53.22 183 ALA A C 1
ATOM 1411 O O . ALA A 1 183 ? -14.575 -7.318 40.647 1.00 53.22 183 ALA A O 1
ATOM 1412 N N . HIS A 1 184 ? -14.476 -8.341 38.616 1.00 43.31 184 HIS A N 1
ATOM 1413 C CA . HIS A 1 184 ? -13.078 -8.066 38.299 1.00 43.31 184 HIS A CA 1
ATOM 1414 C C . HIS A 1 184 ? -12.837 -7.184 37.072 1.00 43.31 184 HIS A C 1
ATOM 1416 O O . HIS A 1 184 ? -13.571 -7.303 36.069 1.00 43.31 184 HIS A O 1
#

Foldseek 3Di:
DFQDAQLVVLCVLQVDPLNPVVLVVVLVCVLAVPDDQKDKAAQRDQSVQVSVCVLLVHDRDDDRMDIGGLVSNQCSCVVVSRHPGPQVSSCSVPNDRHNVVVVVVVLVVLQVVLLVVVVVPDDDPPCPVVSVCCVVVCVLCVVQVNDSVSSSVVSVLVVQLVVCPPVPPDDQLVSSCVRVVGSD

Mean predicted aligned error: 11.95 Å

Secondary structure (DSSP, 8-state):
--PPP-HHHHHHHH-SHHHHHHHHHHHHHHHTT---SEEEEES--HHHHHHHHHHHT-----SSEEEEEHHHHHHHHHHTT--SSHHHHHHHHH-SPP-HHHHHHHHHHHHHHHHHHHHHT---TT-HHHHHHHHHH-HHHHHTTT-HHHHHHHHHHHHHHHHTPSPSS--HHHHHHHHHS---

pLDDT: mean 83.02, std 11.42, range [43.31, 95.5]

Sequence (184 aa):
MTRAIDHARLKRIFDKPALARLLTRLQTRFERGIDGPSFTLPHPTLDERKAIASLLGRPTGSGRSIRIAITDLEDVIQRGELAPDLRTAVESLRGPLKNLASEKAAEQQAWQAVFDDMEAEINPPGIEAWRDKLRTDGLLKRLAKGDPQAATILLHQALSVIRQLPGQGQTLSTLAANTLGDAH

Nearest PDB structures (foldseek):
  1rlv-assembly1_A  TM=3.864E-01  e=3.410E+00  Archaeoglobus fulgidus

Solvent-accessible surface area (backbone atoms only — not comparable to full-atom values): 10632 Å² total; per-residue (Å²): 134,84,62,63,68,38,62,70,60,47,42,73,71,53,73,38,81,51,36,45,67,58,52,53,51,51,50,54,30,60,20,57,66,60,80,68,70,52,54,73,46,73,70,63,51,74,59,28,38,48,47,51,17,61,65,65,73,45,80,70,75,87,62,72,49,48,78,45,48,50,64,58,52,36,50,45,33,57,75,64,57,33,24,79,44,59,67,60,46,48,31,74,75,74,43,87,73,58,58,52,49,59,53,52,50,49,53,52,49,45,52,47,47,47,53,50,55,57,66,71,69,64,78,64,91,81,46,64,67,57,50,53,46,44,67,72,68,42,52,51,47,60,77,26,72,70,38,50,69,53,31,40,52,55,48,55,52,52,51,56,52,56,72,53,56,84,55,91,82,62,53,72,43,59,51,32,31,77,68,68,76,39,56,120